Protein AF-A0A9P5AZQ6-F1 (afdb_monomer_lite)

Foldseek 3Di:
DDPQQVPFDLDFDADCVQPNPVLLVVLVVLLVLLVVLLVLLCLCLLQPDCVVCVVPDDDDDDPDDPPPCDVVNVVCNVPPSNVVVVVQVVDVVCVVCVVVSSVVSLVSSVVSLVVLLVVLLVSLVVLVVCLVVLRDFLQSLVSSLVSLLSSLVSLLSNLVSVLSCVVVVVPPDDPPPDDDVVVVVVVLVVLLVVLVVVVVSLVSSVSSLVSSLVSLVLQQAPCSVPGRSGGSNSSVPGDRDDPSVVSSVVSNCCSVVSSVVSVVSCVVSNVVNVVSVVVVVVVVVVVVPDDDPPPDDDDD

InterPro domains:
  IPR053018 Elsinochrome Biosynthesis-Associated [PTHR37577] (10-242)

Radius of gyration: 26.03 Å; chains: 1; bounding box: 105×37×63 Å

Sequence (300 aa):
MNSSWEKCATEFDPDPDIAGIGVVTAFIMASCLAIISISLYLAIARSGLNIIEASSVKPPPRFGFAESVNPIDDWVRRNVSDPFIRLLVRSRWIRAHINQLKRGLYSFVLALADTQLVTAMAILCTAIIELHREEISVYHFMTATNLAWLTSGVHILTLYAIRVETNGGLSHKHVHYQSDDRSFLKKAALTSSLGADMMCRIFAMLILATLLLYCTWVTGAGGWDNYDERLASCAIGLKKSRSPLSWLIASYVLLIQGYTIQCLSLWPAVSIWWMNRMKKLDSHDRVLGAPKNEHDAGGG

Organism: NCBI:txid1803897

pLDDT: mean 76.56, std 18.7, range [29.22, 96.5]

Secondary structure (DSSP, 8-state):
--TTTTTS-------HHHH-HHHHHHHHHHHHHHHHHHHHHHHHHHHTTHHHHTTT-PPPPPPS------HHHHHHIIIIIHHHHHHHTTSHHHHHHHHHHHHHHHHHHHHHHHHHHHHHHHHHHHHHHHHHHT--BHHHHHHHHHHHHHHHHHHHHHHHHHHHHHHHHHHS--------HHHHHHHHHHHHHHHHHHHHHHHHHHHHHHHHHHHHHHHTBTTGGG-TTSBGGGGGGSPB-HHHHHHHHHHHHHHHHHHHHHHHHHHHHHHHHHHHHHHHHHHHHHHHTS----------

Structure (mmCIF, N/CA/C/O backbone):
data_AF-A0A9P5AZQ6-F1
#
_entry.id   AF-A0A9P5AZQ6-F1
#
loop_
_atom_site.group_PDB
_atom_site.id
_atom_site.type_symbol
_atom_site.label_atom_id
_atom_site.label_alt_id
_atom_site.label_comp_id
_atom_site.label_asym_id
_atom_site.label_entity_id
_atom_site.label_seq_id
_atom_site.pdbx_PDB_ins_code
_atom_site.Cartn_x
_atom_site.Cartn_y
_atom_site.Cartn_z
_atom_site.occupancy
_atom_site.B_iso_or_equiv
_atom_site.auth_seq_id
_atom_site.auth_comp_id
_atom_site.auth_asym_id
_atom_site.auth_atom_id
_atom_site.pdbx_PDB_model_num
ATOM 1 N N . MET A 1 1 ? -33.150 -9.460 19.809 1.00 42.34 1 MET A N 1
ATOM 2 C CA . MET A 1 1 ? -32.204 -8.736 18.926 1.00 42.34 1 MET A CA 1
ATOM 3 C C . MET A 1 1 ? -31.401 -7.774 19.802 1.00 42.34 1 MET A C 1
ATOM 5 O O . MET A 1 1 ? -31.848 -7.499 20.904 1.00 42.34 1 MET A O 1
ATOM 9 N N . ASN A 1 2 ? -30.165 -7.458 19.407 1.00 53.44 2 ASN A N 1
ATOM 10 C CA . ASN A 1 2 ? -29.006 -7.168 20.271 1.00 53.44 2 ASN A CA 1
ATOM 11 C C . ASN A 1 2 ? -29.130 -5.962 21.228 1.00 53.44 2 ASN A C 1
ATOM 13 O O . ASN A 1 2 ? -28.845 -4.836 20.843 1.00 53.44 2 ASN A O 1
ATOM 17 N N . SER A 1 3 ? -29.356 -6.237 22.515 1.00 62.22 3 SER A N 1
ATOM 18 C CA . SER A 1 3 ? -29.349 -5.260 23.619 1.00 62.22 3 SER A CA 1
ATOM 19 C C . SER A 1 3 ? -27.973 -4.662 23.960 1.00 62.22 3 SER A C 1
ATOM 21 O O . SER A 1 3 ? -27.858 -3.896 24.913 1.00 62.22 3 SER A O 1
ATOM 23 N N . SER A 1 4 ? -26.899 -5.094 23.292 1.00 74.94 4 SER A N 1
ATOM 24 C CA . SER A 1 4 ? -25.528 -4.740 23.690 1.00 74.94 4 SER A CA 1
ATOM 25 C C . SER A 1 4 ? -25.029 -3.445 23.049 1.00 74.94 4 SER A C 1
ATOM 27 O O . SER A 1 4 ? -24.348 -2.684 23.722 1.00 74.94 4 SER A O 1
ATOM 29 N N . TRP A 1 5 ? -25.400 -3.165 21.794 1.00 84.44 5 TRP A N 1
ATOM 30 C CA . TRP A 1 5 ? -25.033 -1.915 21.108 1.00 84.44 5 TRP A CA 1
ATOM 31 C C . TRP A 1 5 ? -25.867 -0.720 21.567 1.00 84.44 5 TRP A C 1
ATOM 33 O O . TRP A 1 5 ? -25.375 0.401 21.601 1.00 84.44 5 TRP A O 1
ATOM 43 N N . GLU A 1 6 ? -27.116 -0.952 21.976 1.00 81.88 6 GLU A N 1
ATOM 44 C CA . GLU A 1 6 ? -28.006 0.106 22.475 1.00 81.88 6 GLU A CA 1
ATOM 45 C C . GLU A 1 6 ? -27.468 0.780 23.746 1.00 81.88 6 GLU A C 1
ATOM 47 O O . GLU A 1 6 ? -27.789 1.936 24.009 1.00 81.88 6 GLU A O 1
ATOM 52 N N . LYS A 1 7 ? -26.614 0.076 24.501 1.00 83.12 7 LYS A N 1
ATOM 53 C CA . LYS A 1 7 ? -25.941 0.581 25.706 1.00 83.12 7 LYS A CA 1
ATOM 54 C C . LYS A 1 7 ? -24.691 1.414 25.407 1.00 83.12 7 LYS A C 1
ATOM 56 O O . LYS A 1 7 ? -24.124 1.984 26.331 1.00 83.12 7 LYS A O 1
ATOM 61 N N . CYS A 1 8 ? -24.245 1.453 24.155 1.00 84.38 8 CYS A N 1
ATOM 62 C CA . CYS A 1 8 ? -23.050 2.185 23.753 1.00 84.38 8 CYS A CA 1
ATOM 63 C C . CYS A 1 8 ? -23.364 3.661 23.568 1.00 84.38 8 CYS A C 1
ATOM 65 O O . CYS A 1 8 ? -24.383 4.002 22.960 1.00 84.38 8 CYS A O 1
ATOM 67 N N . ALA A 1 9 ? -22.486 4.529 24.065 1.00 83.50 9 ALA A N 1
ATOM 68 C CA . ALA A 1 9 ? -22.677 5.963 23.933 1.00 83.50 9 ALA A CA 1
ATOM 69 C C . ALA A 1 9 ? -22.645 6.404 22.458 1.00 83.50 9 ALA A C 1
ATOM 71 O O . ALA A 1 9 ? -22.013 5.774 21.602 1.00 83.50 9 ALA A O 1
ATOM 72 N N . THR A 1 10 ? -23.384 7.477 22.191 1.00 80.06 10 THR A N 1
ATOM 73 C CA . THR A 1 10 ? -23.483 8.174 20.898 1.00 80.06 10 THR A CA 1
ATOM 74 C C . THR A 1 10 ? -22.870 9.571 20.950 1.00 80.06 10 THR A C 1
ATOM 76 O O . THR A 1 10 ? -22.776 10.226 19.922 1.00 80.06 10 THR A O 1
ATOM 79 N N . GLU A 1 11 ? -22.512 10.050 22.143 1.00 71.06 11 GLU A N 1
ATOM 80 C CA . GLU A 1 11 ? -21.969 11.388 22.363 1.00 71.06 11 GLU A CA 1
ATOM 81 C C . GLU A 1 11 ? -20.470 11.271 22.640 1.00 71.06 11 GLU A C 1
ATOM 83 O O . GLU A 1 11 ? -20.057 10.693 23.644 1.00 71.06 11 GLU A O 1
ATOM 88 N N . PHE A 1 12 ? -19.678 11.753 21.692 1.00 71.19 12 PHE A N 1
ATOM 89 C CA . PHE A 1 12 ? -18.220 11.832 21.716 1.00 71.19 12 PHE A CA 1
ATOM 90 C C . PHE A 1 12 ? -17.816 12.966 20.763 1.00 71.19 12 PHE A C 1
ATOM 92 O O . PHE A 1 12 ? -18.595 13.328 19.876 1.00 71.19 12 PHE A O 1
ATOM 99 N N . ASP A 1 13 ? -16.633 13.543 20.958 1.00 69.06 13 ASP A N 1
ATOM 100 C CA . ASP A 1 13 ? -16.119 14.619 20.107 1.00 69.06 13 ASP A CA 1
ATOM 101 C C . ASP A 1 13 ? -15.258 13.999 18.991 1.00 69.06 13 ASP A C 1
ATOM 103 O O . ASP A 1 13 ? -14.176 13.490 19.286 1.00 69.06 13 ASP A O 1
ATOM 107 N N . PRO A 1 14 ? -15.744 13.914 17.737 1.00 62.28 14 PRO A N 1
ATOM 108 C CA . PRO A 1 14 ? -15.004 13.258 16.666 1.00 62.28 14 PRO A CA 1
ATOM 109 C C . PRO A 1 14 ? -13.740 14.044 16.315 1.00 62.28 14 PRO A C 1
ATOM 111 O O . PRO A 1 14 ? -13.834 15.207 15.920 1.00 62.28 14 PRO A O 1
ATOM 114 N N . ASP A 1 15 ? -12.578 13.389 16.356 1.00 66.38 15 ASP A N 1
ATOM 115 C CA . ASP A 1 15 ? -11.334 13.993 15.879 1.00 66.38 15 ASP A CA 1
ATOM 116 C C . ASP A 1 15 ? -11.350 14.097 14.332 1.00 66.38 15 ASP A C 1
ATOM 118 O O . ASP A 1 15 ? -11.351 13.074 13.621 1.00 66.38 15 ASP A O 1
ATOM 122 N N . PRO A 1 16 ? -11.378 15.321 13.761 1.00 66.50 16 PRO A N 1
ATOM 123 C CA . PRO A 1 16 ? -11.345 15.512 12.316 1.00 66.50 16 PRO A CA 1
ATOM 124 C C . PRO A 1 16 ? -10.018 15.066 11.680 1.00 66.50 16 PRO A C 1
ATOM 126 O O . PRO A 1 16 ? -9.964 14.917 10.457 1.00 66.50 16 PRO A O 1
ATOM 129 N N . ASP A 1 17 ? -8.960 14.813 12.448 1.00 66.44 17 ASP A N 1
ATOM 130 C CA . ASP A 1 17 ? -7.643 14.452 11.918 1.00 66.44 17 ASP A CA 1
ATOM 131 C C . ASP A 1 17 ? -7.555 12.983 11.463 1.00 66.44 17 ASP A C 1
ATOM 133 O O . ASP A 1 17 ? -6.662 12.629 10.687 1.00 66.44 17 ASP A O 1
ATOM 137 N N . ILE A 1 18 ? -8.506 12.121 11.849 1.00 71.19 18 ILE A N 1
ATOM 138 C CA . ILE A 1 18 ? -8.530 10.708 11.424 1.00 71.19 18 ILE A CA 1
ATOM 139 C C . ILE A 1 18 ? -9.364 10.488 10.163 1.00 71.19 18 ILE A C 1
ATOM 141 O O . ILE A 1 18 ? -8.910 9.848 9.210 1.00 71.19 18 ILE A O 1
ATOM 145 N N . ALA A 1 19 ? -10.605 10.975 10.158 1.00 75.75 19 ALA A N 1
ATOM 146 C CA . ALA A 1 19 ? -11.547 10.764 9.055 1.00 75.75 19 ALA A CA 1
ATOM 147 C C . ALA A 1 19 ? -12.178 12.069 8.556 1.00 75.75 19 ALA A C 1
ATOM 149 O O . ALA A 1 19 ? -13.252 12.067 7.951 1.00 75.75 19 ALA A O 1
ATOM 150 N N . GLY A 1 20 ? -11.487 13.192 8.755 1.00 82.94 20 GLY A N 1
ATOM 151 C CA . GLY A 1 20 ? -11.859 14.458 8.148 1.00 82.94 20 GLY A CA 1
ATOM 152 C C . GLY A 1 20 ? -11.835 14.378 6.628 1.00 82.94 20 GLY A C 1
ATOM 153 O O . GLY A 1 20 ? -11.032 13.672 6.008 1.00 82.94 20 GLY A O 1
ATOM 154 N N . ILE A 1 21 ? -12.709 15.162 6.002 1.00 85.81 21 ILE A N 1
ATOM 155 C CA . ILE A 1 21 ? -12.888 15.163 4.547 1.00 85.81 21 ILE A CA 1
ATOM 156 C C . ILE A 1 21 ? -11.578 15.445 3.796 1.00 85.81 21 ILE A C 1
ATOM 158 O O . ILE A 1 21 ? -11.334 14.864 2.740 1.00 85.81 21 ILE A O 1
ATOM 162 N N . GLY A 1 22 ? -10.702 16.285 4.358 1.00 87.19 22 GLY A N 1
ATOM 163 C CA . GLY A 1 22 ? -9.387 16.585 3.792 1.00 87.19 22 GLY A CA 1
ATOM 164 C C . GLY A 1 22 ? -8.466 15.365 3.763 1.00 87.19 22 GLY A C 1
ATOM 165 O O . GLY A 1 22 ? -7.864 15.077 2.730 1.00 87.19 22 GLY A O 1
ATOM 166 N N . VAL A 1 23 ? -8.409 14.607 4.861 1.00 86.81 23 VAL A N 1
ATOM 167 C CA . VAL A 1 23 ? -7.596 13.386 4.959 1.00 86.81 23 VAL A CA 1
ATOM 168 C C . VAL A 1 23 ? -8.111 12.342 3.978 1.00 86.81 23 VAL A C 1
ATOM 170 O O . VAL A 1 23 ? -7.350 11.858 3.143 1.00 86.81 23 VAL A O 1
ATOM 173 N N . VAL A 1 24 ? -9.418 12.067 3.996 1.00 90.12 24 VAL A N 1
ATOM 174 C CA . VAL A 1 24 ? -10.052 11.080 3.109 1.00 90.12 24 VAL A CA 1
ATOM 175 C C . VAL A 1 24 ? -9.820 11.430 1.636 1.00 90.12 24 VAL A C 1
ATOM 177 O O . VAL A 1 24 ? -9.385 10.582 0.855 1.00 90.12 24 VAL A O 1
ATOM 180 N N . THR A 1 25 ? -10.057 12.684 1.242 1.00 91.19 25 THR A N 1
ATOM 181 C CA . THR A 1 25 ? -9.888 13.122 -0.154 1.00 91.19 25 THR A CA 1
ATOM 182 C C . THR A 1 25 ? -8.433 13.069 -0.605 1.00 91.19 25 THR A C 1
ATOM 184 O O . THR A 1 25 ? -8.156 12.524 -1.675 1.00 91.19 25 THR A O 1
ATOM 187 N N . ALA A 1 26 ? -7.491 13.568 0.200 1.00 90.75 26 ALA A N 1
ATOM 188 C CA . ALA A 1 26 ? -6.067 13.519 -0.126 1.00 90.75 26 ALA A CA 1
ATOM 189 C C . ALA A 1 26 ? -5.581 12.075 -0.296 1.00 90.75 26 ALA A C 1
ATOM 191 O O . ALA A 1 26 ? -4.847 11.764 -1.236 1.00 90.75 26 ALA A O 1
ATOM 192 N N . PHE A 1 27 ? -6.035 11.184 0.579 1.00 90.62 27 PHE A N 1
ATOM 193 C CA . PHE A 1 27 ? -5.627 9.790 0.595 1.00 90.62 27 PHE A CA 1
ATOM 194 C C . PHE A 1 27 ? -6.176 9.010 -0.607 1.00 90.62 27 PHE A C 1
ATOM 196 O O . PHE A 1 27 ? -5.420 8.318 -1.295 1.00 90.62 27 PHE A O 1
ATOM 203 N N . ILE A 1 28 ? -7.460 9.190 -0.936 1.00 92.31 28 ILE A N 1
ATOM 204 C CA . ILE A 1 28 ? -8.074 8.604 -2.136 1.00 92.31 28 ILE A CA 1
ATOM 205 C C . ILE A 1 28 ? -7.381 9.126 -3.398 1.00 92.31 28 ILE A C 1
ATOM 207 O O . ILE A 1 28 ? -7.008 8.337 -4.265 1.00 92.31 28 ILE A O 1
ATOM 211 N N . MET A 1 29 ? -7.142 10.437 -3.493 1.00 93.69 29 MET A N 1
ATOM 212 C CA . MET A 1 29 ? -6.452 11.030 -4.641 1.00 93.69 29 MET A CA 1
ATOM 213 C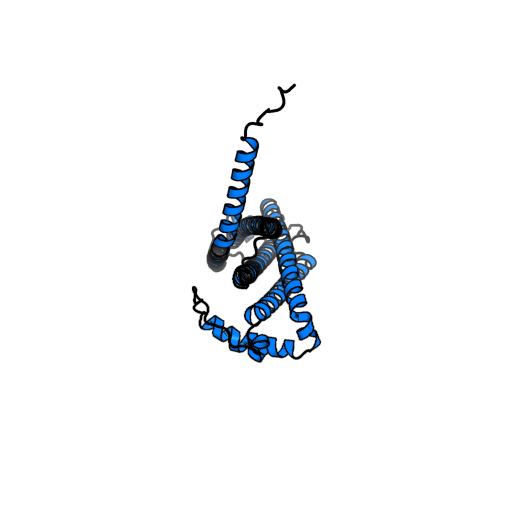 C . MET A 1 29 ? -5.030 10.485 -4.796 1.00 93.69 29 MET A C 1
ATOM 215 O O . MET A 1 29 ? -4.627 10.134 -5.907 1.00 93.69 29 MET A O 1
ATOM 219 N N . ALA A 1 30 ? -4.284 10.353 -3.698 1.00 92.81 30 ALA A N 1
ATOM 220 C CA . ALA A 1 30 ? -2.950 9.764 -3.704 1.00 92.81 30 ALA A CA 1
ATOM 221 C C . ALA A 1 30 ? -2.979 8.295 -4.159 1.00 92.81 30 ALA A C 1
ATOM 223 O O . ALA A 1 30 ? -2.163 7.893 -4.993 1.00 92.81 30 ALA A O 1
ATOM 224 N N . SER A 1 31 ? -3.941 7.502 -3.677 1.00 92.94 31 SER A N 1
ATOM 225 C CA . SER A 1 31 ? -4.145 6.116 -4.113 1.00 92.94 31 SER A CA 1
ATOM 226 C C . SER A 1 31 ? -4.484 6.027 -5.605 1.00 92.94 31 SER A C 1
ATOM 228 O O . SER A 1 31 ? -3.864 5.248 -6.329 1.00 92.94 31 SER A O 1
ATOM 230 N N . CYS A 1 32 ? -5.396 6.863 -6.110 1.00 94.50 32 CYS A N 1
ATOM 231 C CA . CYS A 1 32 ? -5.744 6.909 -7.532 1.00 94.50 32 CYS A CA 1
ATOM 232 C C . CYS A 1 32 ? -4.541 7.283 -8.406 1.00 94.50 32 CYS A C 1
ATOM 234 O O . CYS A 1 32 ? -4.257 6.599 -9.392 1.00 94.50 32 CYS A O 1
ATOM 236 N N . LEU A 1 33 ? -3.802 8.332 -8.034 1.00 94.44 33 LEU A N 1
ATOM 237 C CA . LEU A 1 33 ? -2.598 8.753 -8.751 1.00 94.44 33 LEU A CA 1
ATOM 238 C C . LEU A 1 33 ? -1.530 7.659 -8.746 1.00 94.44 33 LEU A C 1
ATOM 240 O O . LEU A 1 33 ? -0.905 7.423 -9.782 1.00 94.44 33 LEU A O 1
ATOM 244 N N . ALA A 1 34 ? -1.347 6.963 -7.623 1.00 93.44 34 ALA A N 1
ATOM 245 C CA . ALA A 1 34 ? -0.422 5.843 -7.526 1.00 93.44 34 ALA A CA 1
ATOM 246 C C . ALA A 1 34 ? -0.848 4.691 -8.447 1.00 93.44 34 ALA A C 1
ATOM 248 O O . ALA A 1 34 ? -0.044 4.249 -9.261 1.00 93.44 34 ALA A O 1
ATOM 249 N N . ILE A 1 35 ? -2.110 4.255 -8.407 1.00 93.25 35 ILE A N 1
ATOM 250 C CA . ILE A 1 35 ? -2.617 3.159 -9.251 1.00 93.25 35 ILE A CA 1
ATOM 251 C C . ILE A 1 35 ? -2.466 3.490 -10.738 1.00 93.25 35 ILE A C 1
ATOM 253 O O . ILE A 1 35 ? -1.980 2.655 -11.506 1.00 93.25 35 ILE A O 1
ATOM 257 N N . ILE A 1 36 ? -2.829 4.708 -11.153 1.00 93.31 36 ILE A N 1
ATOM 258 C CA . ILE A 1 36 ? -2.684 5.161 -12.544 1.00 93.31 36 ILE A CA 1
ATOM 259 C C . ILE A 1 36 ? -1.207 5.177 -12.943 1.00 93.31 36 ILE A C 1
ATOM 261 O O . ILE A 1 36 ? -0.843 4.645 -13.993 1.00 93.31 36 ILE A O 1
ATOM 265 N N . SER A 1 37 ? -0.345 5.740 -12.095 1.00 93.38 37 SER A N 1
ATOM 266 C CA . SER A 1 37 ? 1.089 5.853 -12.374 1.00 93.38 37 SER A CA 1
ATOM 267 C C . SER A 1 37 ? 1.770 4.489 -12.432 1.00 93.38 37 SER A C 1
ATOM 269 O O . SER A 1 37 ? 2.574 4.257 -13.334 1.00 93.38 37 SER A O 1
ATOM 271 N N . ILE A 1 38 ? 1.419 3.561 -11.535 1.00 91.69 38 ILE A N 1
ATOM 272 C CA . ILE A 1 38 ? 1.928 2.186 -11.553 1.00 91.69 38 ILE A CA 1
ATOM 273 C C . ILE A 1 38 ? 1.435 1.459 -12.800 1.00 91.69 38 ILE A C 1
ATOM 275 O O . ILE A 1 38 ? 2.229 0.814 -13.477 1.00 91.69 38 ILE A O 1
ATOM 279 N N . SER A 1 39 ? 0.152 1.584 -13.141 1.00 89.44 39 SER A N 1
ATOM 280 C CA . SER A 1 39 ? -0.416 0.948 -14.334 1.00 89.44 39 SER A CA 1
ATOM 281 C C . SER A 1 39 ? 0.269 1.444 -15.605 1.00 89.44 39 SER A C 1
ATOM 283 O O . SER A 1 39 ? 0.661 0.640 -16.449 1.00 89.44 39 SER A O 1
ATOM 285 N N . LEU A 1 40 ? 0.495 2.757 -15.714 1.00 89.00 40 LEU A N 1
ATOM 286 C CA . LEU A 1 40 ? 1.227 3.361 -16.825 1.00 89.00 40 LEU A CA 1
ATOM 287 C C . LEU A 1 40 ? 2.691 2.906 -16.853 1.00 89.00 40 LEU A C 1
ATOM 289 O O . LEU A 1 40 ? 3.193 2.522 -17.909 1.00 89.00 40 LEU A O 1
ATOM 293 N N . TYR A 1 41 ? 3.370 2.903 -15.704 1.00 88.81 41 TYR A N 1
ATOM 294 C CA . TYR A 1 41 ? 4.738 2.403 -15.580 1.00 88.81 41 TYR A CA 1
ATOM 295 C C . TYR A 1 41 ? 4.837 0.936 -16.018 1.00 88.81 41 TYR A C 1
ATOM 297 O O . TYR A 1 41 ? 5.691 0.608 -16.839 1.00 88.81 41 TYR A O 1
ATOM 305 N N . LEU A 1 42 ? 3.946 0.064 -15.536 1.00 84.62 42 LEU A N 1
ATOM 306 C CA . LEU A 1 42 ? 3.912 -1.355 -15.886 1.00 84.62 42 LEU A CA 1
ATOM 307 C C . LEU A 1 42 ? 3.587 -1.561 -17.364 1.00 84.62 42 LEU A C 1
ATOM 309 O O . LEU A 1 42 ? 4.226 -2.391 -18.008 1.00 84.62 42 LEU A O 1
ATOM 313 N N . ALA A 1 43 ? 2.652 -0.790 -17.923 1.00 82.19 43 ALA A N 1
ATOM 314 C CA . ALA A 1 43 ? 2.347 -0.827 -19.348 1.00 82.19 43 ALA A CA 1
ATOM 315 C C . ALA A 1 43 ? 3.585 -0.463 -20.179 1.00 82.19 43 ALA A C 1
ATOM 317 O O . ALA A 1 43 ? 3.923 -1.186 -21.114 1.00 82.19 43 ALA A O 1
ATOM 318 N N . ILE A 1 44 ? 4.321 0.590 -19.811 1.00 79.81 44 ILE A N 1
ATOM 319 C CA . ILE A 1 44 ? 5.565 0.980 -20.492 1.00 79.81 44 ILE A CA 1
ATOM 320 C C . ILE A 1 44 ? 6.654 -0.084 -20.294 1.00 79.81 44 ILE A C 1
ATOM 322 O O . ILE A 1 44 ? 7.298 -0.481 -21.262 1.00 79.81 44 ILE A O 1
ATOM 326 N N . ALA A 1 45 ? 6.854 -0.572 -19.069 1.00 77.00 45 ALA A N 1
ATOM 327 C CA . ALA A 1 45 ? 7.896 -1.540 -18.731 1.00 77.00 45 ALA A CA 1
ATOM 328 C C . ALA A 1 45 ? 7.671 -2.910 -19.393 1.00 77.00 45 ALA A C 1
ATOM 330 O O . ALA A 1 45 ? 8.633 -3.539 -19.822 1.00 77.00 45 ALA A O 1
ATOM 331 N N . ARG A 1 46 ? 6.416 -3.363 -19.523 1.00 72.75 46 ARG A N 1
ATOM 332 C CA . ARG A 1 46 ? 6.069 -4.635 -20.188 1.00 72.75 46 ARG A CA 1
ATOM 333 C C . ARG A 1 46 ? 5.991 -4.536 -21.704 1.00 72.75 46 ARG A C 1
ATOM 335 O O . ARG A 1 46 ? 6.317 -5.500 -22.399 1.00 72.75 46 ARG A O 1
ATOM 342 N N . SER A 1 47 ? 5.556 -3.394 -22.227 1.00 69.00 47 SER A N 1
ATOM 343 C CA . SER A 1 47 ? 5.463 -3.187 -23.678 1.00 69.00 47 SER A CA 1
ATOM 344 C C . SER A 1 47 ? 6.817 -2.783 -24.286 1.00 69.00 47 SER A C 1
ATOM 346 O O . SER A 1 47 ? 7.067 -3.003 -25.472 1.00 69.00 47 SER A O 1
ATOM 348 N N . GLY A 1 48 ? 7.718 -2.200 -23.489 1.00 55.06 48 GLY A N 1
ATOM 349 C CA . GLY A 1 48 ? 8.958 -1.572 -23.944 1.00 55.06 48 GLY A CA 1
ATOM 350 C C . GLY A 1 48 ? 10.145 -2.522 -24.109 1.00 55.06 48 GLY A C 1
ATOM 351 O O . GLY A 1 48 ? 10.850 -2.789 -23.146 1.00 55.06 48 GLY A O 1
ATOM 352 N N . LEU A 1 49 ? 10.367 -2.991 -25.343 1.00 49.53 49 LEU A N 1
ATOM 353 C CA . LEU A 1 49 ? 11.569 -2.720 -26.173 1.00 49.53 49 LEU A CA 1
ATOM 354 C C . LEU A 1 49 ? 11.493 -3.483 -27.508 1.00 49.53 49 LEU A C 1
ATOM 356 O O . LEU A 1 49 ? 12.086 -3.064 -28.489 1.00 49.53 49 LEU A O 1
ATOM 360 N N . ASN A 1 50 ? 10.673 -4.534 -27.602 1.00 48.19 50 ASN A N 1
ATOM 361 C CA . ASN A 1 50 ? 10.554 -5.309 -28.841 1.00 48.19 50 ASN A CA 1
ATOM 362 C C . ASN A 1 50 ? 9.873 -4.535 -29.984 1.00 48.19 50 ASN A C 1
ATOM 364 O O . ASN A 1 50 ? 10.174 -4.804 -31.133 1.00 48.19 50 ASN A O 1
ATOM 368 N N . ILE A 1 51 ? 8.984 -3.565 -29.729 1.00 43.97 51 ILE A N 1
ATOM 369 C CA . ILE A 1 51 ? 8.314 -2.815 -30.818 1.00 43.97 51 ILE A CA 1
ATOM 370 C C . ILE A 1 51 ? 9.237 -1.748 -31.439 1.00 43.97 51 ILE A C 1
ATOM 372 O O . ILE A 1 51 ? 9.131 -1.462 -32.629 1.00 43.97 51 ILE A O 1
ATOM 376 N N . ILE A 1 52 ? 10.145 -1.160 -30.653 1.00 43.25 52 ILE A N 1
ATOM 377 C CA . ILE A 1 52 ? 11.086 -0.137 -31.144 1.00 43.25 52 ILE A CA 1
ATOM 378 C C . ILE A 1 52 ? 12.301 -0.807 -31.809 1.00 43.25 52 ILE A C 1
ATOM 380 O O . ILE A 1 52 ? 12.768 -0.329 -32.838 1.00 43.25 52 ILE A O 1
ATOM 384 N N . GLU A 1 53 ? 12.762 -1.944 -31.279 1.00 45.31 53 GLU A N 1
ATOM 385 C CA . GLU A 1 53 ? 13.929 -2.679 -31.788 1.00 45.31 53 GLU A CA 1
ATOM 386 C C . GLU A 1 53 ? 13.588 -3.691 -32.903 1.00 45.31 53 GLU A C 1
ATOM 388 O O . GLU A 1 53 ? 14.430 -3.978 -33.752 1.00 45.31 53 GLU A O 1
ATOM 393 N N . ALA A 1 54 ? 12.330 -4.150 -33.021 1.00 43.62 54 ALA A N 1
ATOM 394 C CA . ALA A 1 54 ? 11.886 -4.969 -34.164 1.00 43.62 54 ALA A CA 1
ATOM 395 C C . ALA A 1 54 ? 11.880 -4.217 -35.506 1.00 43.62 54 ALA A C 1
ATOM 397 O O . ALA A 1 54 ? 11.626 -4.829 -36.541 1.00 43.62 54 ALA A O 1
ATOM 398 N N . SER A 1 55 ? 12.175 -2.913 -35.514 1.00 44.56 55 SER A N 1
ATOM 399 C CA . SER A 1 55 ? 12.480 -2.199 -36.757 1.00 44.56 55 SER A CA 1
ATOM 400 C C . SER A 1 55 ? 13.917 -2.427 -37.248 1.00 44.56 55 SER A C 1
ATOM 402 O O . SER A 1 55 ? 14.217 -2.008 -38.362 1.00 44.56 55 SER A O 1
ATOM 404 N N . SER A 1 56 ? 14.805 -3.086 -36.485 1.00 43.91 56 SER A N 1
ATOM 405 C CA . SER A 1 56 ? 16.176 -3.341 -36.952 1.00 43.91 56 SER A CA 1
ATOM 406 C C . SER A 1 56 ? 16.769 -4.729 -36.695 1.00 43.91 56 SER A C 1
ATOM 408 O O . SER A 1 56 ? 17.579 -5.127 -37.524 1.00 43.91 56 SER A O 1
ATOM 410 N N . VAL A 1 57 ? 16.417 -5.520 -35.671 1.00 41.06 57 VAL A N 1
ATOM 411 C CA . VAL A 1 57 ? 17.047 -6.855 -35.490 1.00 41.06 57 VAL A CA 1
ATOM 412 C C . VAL A 1 57 ? 16.126 -7.844 -34.754 1.00 41.06 57 VAL A C 1
ATOM 414 O O . VAL A 1 57 ? 15.521 -7.513 -33.739 1.00 41.06 57 VAL A O 1
ATOM 417 N N . LYS A 1 58 ? 16.025 -9.090 -35.250 1.00 35.72 58 LYS A N 1
ATOM 418 C CA . LYS A 1 58 ? 15.366 -10.214 -34.549 1.00 35.72 58 LYS A CA 1
ATOM 419 C C . LYS A 1 58 ? 16.127 -10.549 -33.252 1.00 35.72 58 LYS A C 1
ATOM 421 O O . LYS A 1 58 ? 17.329 -10.799 -33.340 1.00 35.72 58 LYS A O 1
ATOM 426 N N . PRO A 1 59 ? 15.477 -10.644 -32.078 1.00 39.53 59 PRO A N 1
ATOM 427 C CA . PRO A 1 59 ? 16.179 -11.028 -30.858 1.00 39.53 59 PRO A CA 1
ATOM 428 C C . PRO A 1 59 ? 16.585 -12.518 -30.890 1.00 39.53 59 PRO A C 1
ATOM 430 O O . PRO A 1 59 ? 15.791 -13.352 -31.339 1.00 39.53 59 PRO A O 1
ATOM 433 N N . PRO A 1 60 ? 17.797 -12.877 -30.417 1.00 33.41 60 PRO A N 1
ATOM 434 C CA . PRO A 1 60 ? 18.228 -14.267 -30.284 1.00 33.41 60 PRO A CA 1
ATOM 435 C C . PRO A 1 60 ? 17.491 -14.979 -29.130 1.00 33.41 60 PRO A C 1
ATOM 437 O O . PRO A 1 60 ? 16.952 -14.320 -28.233 1.00 33.41 60 PRO A O 1
ATOM 440 N N . PRO A 1 61 ? 17.450 -16.326 -29.128 1.00 35.50 61 PRO A N 1
ATOM 441 C CA . PRO A 1 61 ? 16.749 -17.097 -28.105 1.00 35.50 61 PRO A CA 1
ATOM 442 C C . PRO A 1 61 ? 17.394 -16.899 -26.725 1.00 35.50 61 PRO A C 1
ATOM 444 O O . PRO A 1 61 ? 18.593 -17.108 -26.545 1.00 35.50 61 PRO A O 1
ATOM 447 N N . ARG A 1 62 ? 16.585 -16.488 -25.739 1.00 41.91 62 ARG A N 1
ATOM 448 C CA . ARG A 1 62 ? 17.005 -16.316 -24.340 1.00 41.91 62 ARG A CA 1
ATOM 449 C C . ARG A 1 62 ? 17.300 -17.680 -23.708 1.00 41.91 62 ARG A C 1
ATOM 451 O O . ARG A 1 62 ? 16.419 -18.532 -23.631 1.00 41.91 62 ARG A O 1
ATOM 458 N N . PHE A 1 63 ? 18.529 -17.866 -23.235 1.00 30.58 63 PHE A N 1
ATOM 459 C CA . PHE A 1 63 ? 18.962 -19.054 -22.502 1.00 30.58 63 PHE A CA 1
ATOM 460 C C . PHE A 1 63 ? 18.544 -18.934 -21.024 1.00 30.58 63 PHE A C 1
ATOM 462 O O . PHE A 1 63 ? 18.972 -18.006 -20.343 1.00 30.58 63 PHE A O 1
ATOM 469 N N . GLY A 1 64 ? 17.732 -19.878 -20.534 1.00 29.84 64 GLY A N 1
ATOM 470 C CA . GLY A 1 64 ? 17.629 -20.191 -19.100 1.00 29.84 64 GLY A CA 1
ATOM 471 C C . GLY A 1 64 ? 16.690 -19.329 -18.251 1.00 29.84 64 GLY A C 1
ATOM 472 O O . GLY A 1 64 ? 17.149 -18.675 -17.331 1.00 29.84 64 GLY A O 1
ATOM 473 N N . PHE A 1 65 ? 15.399 -19.337 -18.581 1.00 29.22 65 PHE A N 1
ATOM 474 C CA . PHE A 1 65 ? 14.197 -19.267 -17.725 1.00 29.22 65 PHE A CA 1
ATOM 475 C C . PHE A 1 65 ? 13.101 -18.768 -18.661 1.00 29.22 65 PHE A C 1
ATOM 477 O O . PHE A 1 65 ? 12.892 -17.568 -18.835 1.00 29.22 65 PHE A O 1
ATOM 484 N N . ALA A 1 66 ? 12.448 -19.704 -19.349 1.00 33.88 66 ALA A N 1
ATOM 485 C CA . ALA A 1 66 ? 11.175 -19.402 -19.969 1.00 33.88 66 ALA A CA 1
ATOM 486 C C . ALA A 1 66 ? 10.234 -19.019 -18.822 1.00 33.88 66 ALA A C 1
ATOM 488 O O . ALA A 1 66 ? 9.719 -19.894 -18.129 1.00 33.88 66 ALA A O 1
ATOM 489 N N . GLU A 1 67 ? 10.058 -17.719 -18.566 1.00 45.34 67 GLU A N 1
ATOM 490 C CA . GLU A 1 67 ? 8.835 -17.257 -17.924 1.00 45.34 67 GLU A CA 1
ATOM 491 C C . GLU A 1 67 ? 7.723 -17.799 -18.817 1.00 45.34 67 GLU A C 1
ATOM 493 O O . GLU A 1 67 ? 7.520 -17.317 -19.933 1.00 45.34 67 GLU A O 1
ATOM 498 N N . SER A 1 68 ? 7.079 -18.883 -18.383 1.00 40.12 68 SER A N 1
ATOM 499 C CA . SER A 1 68 ? 5.812 -19.313 -18.942 1.00 40.12 68 SER A CA 1
ATOM 500 C C . SER A 1 68 ? 4.881 -18.133 -18.730 1.00 40.12 68 SER A C 1
ATOM 502 O O . SER A 1 68 ? 4.357 -17.945 -17.631 1.00 40.12 68 SER A O 1
ATOM 504 N N . VAL A 1 69 ? 4.789 -17.254 -19.727 1.00 53.00 69 VAL A N 1
ATOM 505 C CA . VAL A 1 69 ? 3.915 -16.092 -19.657 1.00 53.00 69 VAL A CA 1
ATOM 506 C C . VAL A 1 69 ? 2.540 -16.672 -19.388 1.00 53.00 69 VAL A C 1
ATOM 508 O O . VAL A 1 69 ? 2.046 -17.478 -20.178 1.00 53.00 69 VAL A O 1
ATOM 511 N N . ASN A 1 70 ? 1.978 -16.347 -18.224 1.00 68.25 70 ASN A N 1
ATOM 512 C CA . ASN A 1 70 ? 0.626 -16.749 -17.884 1.00 68.25 70 ASN A CA 1
ATOM 513 C C . ASN A 1 70 ? -0.260 -16.372 -19.087 1.00 68.25 70 ASN A C 1
ATOM 515 O O . ASN A 1 70 ? -0.152 -15.237 -19.558 1.00 68.25 70 ASN A O 1
ATOM 519 N N . PRO A 1 71 ? -1.089 -17.277 -19.638 1.00 76.69 71 PRO A N 1
ATOM 520 C CA . PRO A 1 71 ? -1.905 -16.971 -20.815 1.00 76.69 71 PRO A CA 1
ATOM 521 C C . PRO A 1 71 ? -2.757 -15.708 -20.627 1.00 76.69 71 PRO A C 1
ATOM 523 O O . PRO A 1 71 ? -2.989 -14.970 -21.583 1.00 76.69 71 PRO A O 1
ATOM 526 N N . ILE A 1 72 ? -3.154 -15.416 -19.384 1.00 74.81 72 ILE A N 1
ATOM 527 C CA . ILE A 1 72 ? -3.848 -14.177 -19.019 1.00 74.81 72 ILE A CA 1
ATOM 528 C C . ILE A 1 72 ? -2.929 -12.960 -19.187 1.00 74.81 72 ILE A C 1
ATOM 530 O O . ILE A 1 72 ? -3.340 -11.965 -19.777 1.00 74.81 72 ILE A O 1
ATOM 534 N N . ASP A 1 73 ? -1.677 -13.036 -18.736 1.00 70.25 73 ASP A N 1
ATOM 535 C CA . ASP A 1 73 ? -0.717 -11.934 -18.862 1.00 70.25 73 ASP A CA 1
ATOM 536 C C . ASP A 1 73 ? -0.376 -11.645 -20.332 1.00 70.25 73 ASP A C 1
ATOM 538 O O . ASP A 1 73 ? -0.279 -10.479 -20.722 1.00 70.25 73 ASP A O 1
ATOM 542 N N . ASP A 1 74 ? -0.243 -12.681 -21.171 1.00 71.81 74 ASP A N 1
ATOM 543 C CA . ASP A 1 74 ? -0.022 -12.510 -22.615 1.00 71.81 74 ASP A CA 1
ATOM 544 C C . ASP A 1 74 ? -1.255 -11.898 -23.299 1.00 71.81 74 ASP A C 1
ATOM 546 O O . ASP A 1 74 ? -1.136 -10.992 -24.128 1.00 71.81 74 ASP A O 1
ATOM 550 N N . TRP A 1 75 ? -2.457 -12.321 -22.895 1.00 80.19 75 TRP A N 1
ATOM 551 C CA . TRP A 1 75 ? -3.705 -11.730 -23.370 1.00 80.19 75 TRP A CA 1
ATOM 552 C C . TRP A 1 75 ? -3.821 -10.247 -22.987 1.00 80.19 75 TRP A C 1
ATOM 554 O O . TRP A 1 75 ? -4.101 -9.419 -23.857 1.00 80.19 75 TRP A O 1
ATOM 564 N N . VAL A 1 76 ? -3.555 -9.884 -21.726 1.00 77.44 76 VAL A N 1
ATOM 565 C CA . VAL A 1 76 ? -3.588 -8.485 -21.253 1.00 77.44 76 VAL A CA 1
ATOM 566 C C . VAL A 1 76 ? -2.549 -7.649 -21.996 1.00 77.44 76 VAL A C 1
ATOM 568 O O . VAL A 1 76 ? -2.826 -6.519 -22.409 1.00 77.44 76 VAL A O 1
ATOM 571 N N . ARG A 1 77 ? -1.352 -8.197 -22.217 1.00 73.94 77 ARG A N 1
ATOM 572 C CA . ARG A 1 77 ? -0.289 -7.507 -22.947 1.00 73.94 77 ARG A CA 1
ATOM 573 C C . ARG A 1 77 ? -0.721 -7.153 -24.367 1.00 73.94 77 ARG A C 1
ATOM 575 O O . ARG A 1 77 ? -0.665 -5.982 -24.736 1.00 73.94 77 ARG A O 1
ATOM 582 N N . ARG A 1 78 ? -1.176 -8.141 -25.140 1.00 77.06 78 ARG A N 1
ATOM 583 C CA . ARG A 1 78 ? -1.505 -7.966 -26.564 1.00 77.06 78 ARG A CA 1
ATOM 584 C C . ARG A 1 78 ? -2.755 -7.121 -26.783 1.00 77.06 78 ARG A C 1
ATOM 586 O O . ARG A 1 78 ? -2.792 -6.332 -27.722 1.00 77.06 78 ARG A O 1
ATOM 593 N N . ASN A 1 79 ? -3.766 -7.284 -25.929 1.00 80.81 79 ASN A N 1
ATOM 594 C CA . ASN A 1 79 ? -5.076 -6.665 -26.141 1.00 80.81 79 ASN A CA 1
ATOM 595 C C . ASN A 1 79 ? -5.260 -5.335 -25.404 1.00 80.81 79 ASN A C 1
ATOM 597 O O . ASN A 1 79 ? -6.082 -4.531 -25.829 1.00 80.81 79 ASN A O 1
ATOM 601 N N . VAL A 1 80 ? -4.509 -5.079 -24.327 1.00 81.56 80 VAL A N 1
ATOM 602 C CA . VAL A 1 80 ? -4.663 -3.857 -23.518 1.00 81.56 80 VAL A CA 1
ATOM 603 C C . VAL A 1 80 ? -3.404 -2.997 -23.564 1.00 81.56 80 VAL A C 1
ATOM 605 O O . VAL A 1 80 ? -3.467 -1.835 -23.964 1.00 81.56 80 VAL A O 1
ATOM 608 N N . SER A 1 81 ? -2.247 -3.550 -23.189 1.00 80.00 81 SER A N 1
ATOM 609 C CA . SER A 1 81 ? -1.016 -2.754 -23.042 1.00 80.00 81 SER A CA 1
ATOM 610 C C . SER A 1 81 ? -0.456 -2.281 -24.387 1.00 80.00 81 SER A C 1
ATOM 612 O O . SER A 1 81 ? -0.239 -1.086 -24.575 1.00 80.00 81 SER A O 1
ATOM 614 N N . ASP A 1 82 ? -0.280 -3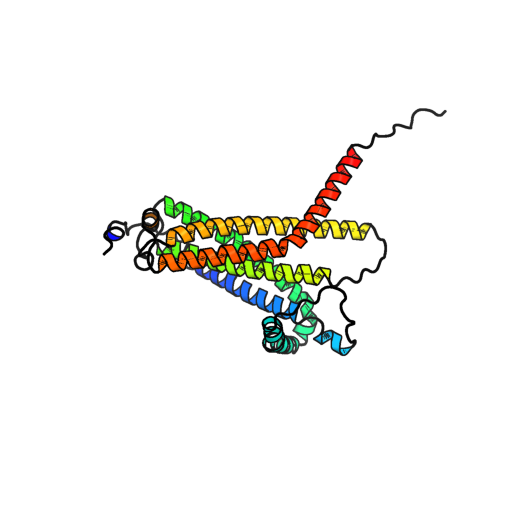.184 -25.351 1.00 77.94 82 ASP A N 1
ATOM 615 C CA . ASP A 1 82 ? 0.292 -2.871 -26.664 1.00 77.94 82 ASP A CA 1
ATOM 616 C C . ASP A 1 82 ? -0.487 -1.798 -27.451 1.00 77.94 82 ASP A C 1
ATOM 618 O O . ASP A 1 82 ? 0.147 -0.847 -27.922 1.00 77.94 82 ASP A O 1
ATOM 622 N N . PRO A 1 83 ? -1.825 -1.873 -27.620 1.00 82.12 83 PRO A N 1
ATOM 623 C CA . PRO A 1 83 ? -2.561 -0.834 -28.341 1.00 82.12 83 PRO A CA 1
ATOM 624 C C . PRO A 1 83 ? -2.513 0.513 -27.614 1.00 82.12 83 PRO A C 1
ATOM 626 O O . PRO A 1 83 ? -2.341 1.547 -28.263 1.00 82.12 83 PRO A O 1
ATOM 629 N N . PHE A 1 84 ? -2.581 0.513 -26.280 1.00 83.00 84 PHE A N 1
ATOM 630 C CA . PHE A 1 84 ? -2.485 1.732 -25.479 1.00 83.00 84 PHE A CA 1
ATOM 631 C C . PHE A 1 84 ? -1.108 2.396 -25.603 1.00 83.00 84 PHE A C 1
ATOM 633 O O . PHE A 1 84 ? -1.013 3.599 -25.851 1.00 83.00 84 PHE A O 1
ATOM 640 N N . ILE A 1 85 ? -0.024 1.622 -25.521 1.00 80.31 85 ILE A N 1
ATOM 641 C CA . ILE A 1 85 ? 1.329 2.154 -25.709 1.00 80.31 85 ILE A CA 1
ATOM 642 C C . ILE A 1 85 ? 1.542 2.622 -27.153 1.00 80.31 85 ILE A C 1
ATOM 644 O O . ILE A 1 85 ? 2.135 3.680 -27.362 1.00 80.31 85 ILE A O 1
ATOM 648 N N . ARG A 1 86 ? 1.022 1.910 -28.163 1.00 80.38 86 ARG A N 1
ATOM 649 C CA . ARG A 1 86 ? 1.061 2.375 -29.564 1.00 80.38 86 ARG A CA 1
ATOM 650 C C . ARG A 1 86 ? 0.340 3.709 -29.739 1.00 80.38 86 ARG A C 1
ATOM 652 O O . ARG A 1 86 ? 0.840 4.571 -30.462 1.00 80.38 86 ARG A O 1
ATOM 659 N N . LEU A 1 87 ? -0.794 3.892 -29.063 1.00 84.19 87 LEU A N 1
ATOM 660 C CA . LEU A 1 87 ? -1.521 5.156 -29.042 1.00 84.19 87 LEU A CA 1
ATOM 661 C C . LEU A 1 87 ? -0.696 6.262 -28.369 1.00 84.19 87 LEU A C 1
ATOM 663 O O . LEU A 1 87 ? -0.521 7.323 -28.962 1.00 84.19 87 LEU A O 1
ATOM 667 N N . LEU A 1 88 ? -0.123 6.014 -27.189 1.00 82.88 88 LEU A N 1
ATOM 668 C CA . LEU A 1 88 ? 0.717 6.990 -26.480 1.00 82.88 88 LEU A CA 1
ATOM 669 C C . LEU A 1 88 ? 1.950 7.403 -27.299 1.00 82.88 88 LEU A C 1
ATOM 671 O O . LEU A 1 88 ? 2.252 8.587 -27.447 1.00 82.88 88 LEU A O 1
ATOM 675 N N . VAL A 1 89 ? 2.642 6.434 -27.896 1.00 81.69 89 VAL A N 1
ATOM 676 C CA . VAL A 1 89 ? 3.871 6.643 -28.681 1.00 81.69 89 VAL A CA 1
ATOM 677 C C . VAL A 1 89 ? 3.577 7.189 -30.094 1.00 81.69 89 VAL A C 1
ATOM 679 O O . VAL A 1 89 ? 4.498 7.530 -30.849 1.00 81.69 89 VAL A O 1
ATOM 682 N N . ARG A 1 90 ? 2.297 7.355 -30.466 1.00 84.06 90 ARG A N 1
ATOM 683 C CA . ARG A 1 90 ? 1.892 8.144 -31.643 1.00 84.06 90 ARG A CA 1
ATOM 684 C C . ARG A 1 90 ? 2.350 9.597 -31.512 1.00 84.06 90 ARG A C 1
ATOM 686 O O . ARG A 1 90 ? 2.718 10.209 -32.513 1.00 84.06 90 ARG A O 1
ATOM 693 N N . SER A 1 91 ? 2.395 10.126 -30.289 1.00 84.75 91 SER A N 1
ATOM 694 C CA . SER A 1 91 ? 3.007 11.424 -30.018 1.00 84.75 91 SER A CA 1
ATOM 695 C C . SER A 1 91 ? 4.530 11.343 -30.157 1.00 84.75 91 SER A C 1
ATOM 697 O O . SER A 1 91 ? 5.202 10.586 -29.451 1.00 84.75 91 SER A O 1
ATOM 699 N N . ARG A 1 92 ? 5.096 12.163 -31.055 1.00 83.06 92 ARG A N 1
ATOM 700 C CA . ARG A 1 92 ? 6.555 12.272 -31.251 1.00 83.06 92 ARG A CA 1
ATOM 701 C C . ARG A 1 92 ? 7.269 12.728 -29.978 1.00 83.06 92 ARG A C 1
ATOM 703 O O . ARG A 1 92 ? 8.368 12.260 -29.700 1.00 83.06 92 ARG A O 1
ATOM 710 N N . TRP A 1 93 ? 6.622 13.589 -29.193 1.00 85.75 93 TRP A N 1
ATOM 711 C CA . TRP A 1 93 ? 7.169 14.077 -27.931 1.00 85.75 93 TRP A CA 1
ATOM 712 C C . TRP A 1 93 ? 7.280 12.954 -26.893 1.00 85.75 93 TRP A C 1
ATOM 714 O O . TRP A 1 93 ? 8.351 12.763 -26.319 1.00 85.75 93 TRP A O 1
ATOM 724 N N . ILE A 1 94 ? 6.216 12.157 -26.718 1.00 83.00 94 ILE A N 1
ATOM 725 C CA . ILE A 1 94 ? 6.209 11.024 -25.775 1.00 83.00 94 ILE A CA 1
ATOM 726 C C . ILE A 1 94 ? 7.254 9.992 -26.190 1.00 83.00 94 ILE A C 1
ATOM 728 O O . ILE A 1 94 ? 7.995 9.498 -25.348 1.00 83.00 94 ILE A O 1
ATOM 732 N N . ARG A 1 95 ? 7.375 9.712 -27.493 1.00 79.94 95 ARG A N 1
ATOM 733 C CA . ARG A 1 95 ? 8.408 8.811 -28.020 1.00 79.94 95 ARG A CA 1
ATOM 734 C C . ARG A 1 95 ? 9.820 9.265 -27.651 1.00 79.94 95 ARG A C 1
ATOM 736 O O . ARG A 1 95 ? 10.619 8.438 -27.227 1.00 79.94 95 ARG A O 1
ATOM 743 N N . ALA A 1 96 ? 10.115 10.556 -27.797 1.00 82.38 96 ALA A N 1
ATOM 744 C CA . ALA A 1 96 ? 11.427 11.111 -27.472 1.00 82.38 96 ALA A CA 1
ATOM 745 C C . ALA A 1 96 ? 11.734 11.061 -25.962 1.00 82.38 96 ALA A C 1
ATOM 747 O O . ALA A 1 96 ? 12.883 10.856 -25.578 1.00 82.38 96 ALA A O 1
ATOM 748 N N . HIS A 1 97 ? 10.714 11.186 -25.107 1.00 85.69 97 HIS A N 1
ATOM 749 C CA . HIS A 1 97 ? 10.877 11.289 -23.652 1.00 85.69 97 HIS A CA 1
ATOM 750 C C . HIS A 1 97 ? 10.464 10.025 -22.882 1.00 85.69 97 HIS A C 1
ATOM 752 O O . HIS A 1 97 ? 10.473 10.035 -21.655 1.00 85.69 97 HIS A O 1
ATOM 758 N N . ILE A 1 98 ? 10.145 8.913 -23.553 1.00 82.56 98 ILE A N 1
ATOM 759 C CA . ILE A 1 98 ? 9.577 7.712 -22.913 1.00 82.56 98 ILE A CA 1
ATOM 760 C C . ILE A 1 98 ? 10.471 7.140 -21.804 1.00 82.56 98 ILE A C 1
ATOM 762 O O . ILE A 1 98 ? 9.980 6.712 -20.763 1.00 82.56 98 ILE A O 1
ATOM 766 N N . ASN A 1 99 ? 11.792 7.197 -21.985 1.00 81.81 99 ASN A N 1
ATOM 767 C CA . ASN A 1 99 ? 12.755 6.735 -20.986 1.00 81.81 99 ASN A CA 1
ATOM 768 C C . ASN A 1 99 ? 12.799 7.652 -19.759 1.00 81.81 99 ASN A C 1
ATOM 770 O O . ASN A 1 99 ? 12.936 7.170 -18.634 1.00 81.81 99 ASN A O 1
ATOM 774 N N . GLN A 1 100 ? 12.676 8.965 -19.967 1.00 85.94 100 GLN A N 1
ATOM 775 C CA . GLN A 1 100 ? 12.601 9.934 -18.875 1.00 85.94 100 GLN A CA 1
ATOM 776 C C . GLN A 1 100 ? 11.271 9.793 -18.133 1.00 85.94 100 GLN A C 1
ATOM 778 O O . GLN A 1 100 ? 11.269 9.732 -16.909 1.00 85.94 100 GLN A O 1
ATOM 783 N N . LEU A 1 101 ? 10.166 9.625 -18.867 1.00 86.88 101 LEU A N 1
ATOM 784 C CA . LEU A 1 101 ? 8.843 9.360 -18.311 1.00 86.88 101 LEU A CA 1
ATOM 785 C C . LEU A 1 101 ? 8.831 8.070 -17.485 1.00 86.88 101 LEU A C 1
ATOM 787 O O . LEU A 1 101 ? 8.358 8.091 -16.358 1.00 86.88 101 LEU A O 1
ATOM 791 N N . LYS A 1 102 ? 9.406 6.968 -17.989 1.00 85.00 102 LYS A N 1
ATOM 792 C CA . LYS A 1 102 ? 9.516 5.701 -17.244 1.00 85.00 102 LYS A CA 1
ATOM 793 C C . LYS A 1 102 ? 10.229 5.904 -15.904 1.00 85.00 102 LYS A C 1
ATOM 795 O O . LYS A 1 102 ? 9.730 5.458 -14.876 1.00 85.00 102 LYS A O 1
ATOM 800 N N . ARG A 1 103 ? 11.388 6.574 -15.914 1.00 85.62 103 ARG A N 1
ATOM 801 C CA . ARG A 1 103 ? 12.168 6.847 -14.694 1.00 85.62 103 ARG A CA 1
ATOM 802 C C . ARG A 1 103 ? 11.413 7.768 -13.739 1.00 85.62 103 ARG A C 1
ATOM 804 O O . ARG A 1 103 ? 11.348 7.469 -12.554 1.00 85.62 103 ARG A O 1
ATOM 811 N N . GLY A 1 104 ? 10.814 8.838 -14.262 1.00 88.06 104 GLY A N 1
ATOM 812 C CA . GLY A 1 104 ? 10.013 9.780 -13.485 1.00 88.06 104 GLY A CA 1
ATOM 813 C C . GLY A 1 104 ? 8.811 9.109 -12.827 1.00 88.06 104 GLY A C 1
ATOM 814 O O . GLY A 1 104 ? 8.622 9.263 -11.628 1.00 88.06 104 GLY A O 1
ATOM 815 N N . LEU A 1 105 ? 8.059 8.296 -13.575 1.00 89.81 105 LEU A N 1
ATOM 816 C CA . LEU A 1 105 ? 6.937 7.513 -13.052 1.00 89.81 105 LEU A CA 1
ATOM 817 C C . LEU A 1 105 ? 7.386 6.535 -11.972 1.00 89.81 105 LEU A C 1
ATOM 819 O O . LEU A 1 105 ? 6.738 6.456 -10.939 1.00 89.81 105 LEU A O 1
ATOM 823 N N . TYR A 1 106 ? 8.495 5.823 -12.180 1.00 88.88 106 TYR A N 1
ATOM 824 C CA . TYR A 1 106 ? 9.019 4.901 -11.175 1.00 88.88 106 TYR A CA 1
ATOM 825 C C . TYR A 1 106 ? 9.371 5.632 -9.872 1.00 88.88 106 TYR A C 1
ATOM 827 O O . TYR A 1 106 ? 8.888 5.256 -8.808 1.00 88.88 106 TYR A O 1
ATOM 835 N N . SER A 1 107 ? 10.141 6.721 -9.947 1.00 89.38 107 SER A N 1
ATOM 836 C CA . SER A 1 107 ? 10.478 7.534 -8.772 1.00 89.38 107 SER A CA 1
ATOM 837 C C . SER A 1 107 ? 9.243 8.142 -8.101 1.00 89.38 107 SER A C 1
ATOM 839 O O . SER A 1 107 ? 9.159 8.147 -6.876 1.00 89.38 107 SER A O 1
ATOM 841 N N . PHE A 1 108 ? 8.274 8.614 -8.887 1.00 91.62 108 PHE A N 1
ATOM 842 C CA . 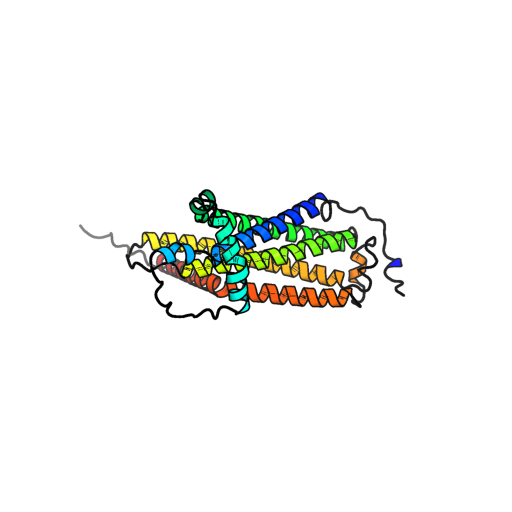PHE A 1 108 ? 7.023 9.182 -8.388 1.00 91.62 108 PHE A CA 1
ATOM 843 C C . PHE A 1 108 ? 6.167 8.144 -7.658 1.00 91.62 108 PHE A C 1
ATOM 845 O O . PHE A 1 108 ? 5.699 8.405 -6.555 1.00 91.62 108 PHE A O 1
ATOM 852 N N . VAL A 1 109 ? 6.020 6.951 -8.239 1.00 91.06 109 VAL A N 1
ATOM 853 C CA . VAL A 1 109 ? 5.324 5.811 -7.630 1.00 91.06 109 VAL A CA 1
ATOM 854 C C . VAL A 1 109 ? 5.958 5.436 -6.299 1.00 91.06 109 VAL A C 1
ATOM 856 O O . VAL A 1 109 ? 5.240 5.275 -5.318 1.00 91.06 109 VAL A O 1
ATOM 859 N N . LEU A 1 110 ? 7.290 5.326 -6.245 1.00 90.00 110 LEU A N 1
ATOM 860 C CA . LEU A 1 110 ? 7.979 4.994 -5.000 1.00 90.00 110 LEU A CA 1
ATOM 861 C C . LEU A 1 110 ? 7.734 6.046 -3.923 1.00 90.00 110 LEU A C 1
ATOM 863 O O . LEU A 1 110 ? 7.410 5.675 -2.801 1.00 90.00 110 LEU A O 1
ATOM 867 N N . ALA A 1 111 ? 7.843 7.330 -4.272 1.00 91.44 111 ALA A N 1
ATOM 868 C CA . ALA A 1 111 ? 7.616 8.419 -3.331 1.00 91.44 111 ALA A CA 1
ATOM 869 C C . ALA A 1 111 ? 6.167 8.444 -2.816 1.00 91.44 111 ALA A C 1
ATOM 871 O O . ALA A 1 111 ? 5.954 8.537 -1.612 1.00 91.44 111 ALA A O 1
ATOM 872 N N . LEU A 1 112 ? 5.176 8.318 -3.706 1.00 91.56 112 LEU A N 1
ATOM 873 C CA . LEU A 1 112 ? 3.755 8.288 -3.338 1.00 91.56 112 LEU A CA 1
ATOM 874 C C . LEU A 1 112 ? 3.384 7.079 -2.484 1.00 91.56 112 LEU A C 1
ATOM 876 O O . LEU A 1 112 ? 2.537 7.192 -1.600 1.00 91.56 112 LEU A O 1
ATOM 880 N N . ALA A 1 113 ? 3.962 5.917 -2.782 1.00 91.12 113 ALA A N 1
ATOM 881 C CA . ALA A 1 113 ? 3.739 4.728 -1.983 1.00 91.12 113 ALA A CA 1
ATOM 882 C C . ALA A 1 113 ? 4.324 4.934 -0.583 1.00 91.12 113 ALA A C 1
ATOM 884 O O . ALA A 1 113 ? 3.612 4.761 0.401 1.00 91.12 113 ALA A O 1
ATOM 885 N N . ASP A 1 114 ? 5.584 5.359 -0.474 1.00 91.44 114 ASP A N 1
ATOM 886 C CA . ASP A 1 114 ? 6.250 5.529 0.822 1.00 91.44 114 ASP A CA 1
ATOM 887 C C . ASP A 1 114 ? 5.532 6.548 1.714 1.00 91.44 114 ASP A C 1
ATOM 889 O O . ASP A 1 114 ? 5.344 6.291 2.904 1.00 91.44 114 ASP A O 1
ATOM 893 N N . THR A 1 115 ? 5.060 7.665 1.147 1.00 92.44 115 THR A N 1
ATOM 894 C CA . THR A 1 115 ? 4.259 8.633 1.907 1.00 92.44 115 THR A CA 1
ATOM 895 C 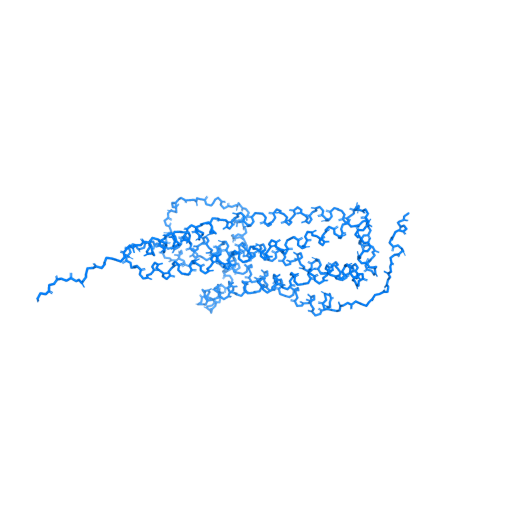C . THR A 1 115 ? 2.943 8.021 2.369 1.00 92.44 115 THR A C 1
ATOM 897 O O . THR A 1 115 ? 2.629 8.130 3.550 1.00 92.44 115 THR A O 1
ATOM 900 N N . GLN A 1 116 ? 2.223 7.306 1.495 1.00 92.19 116 GLN A N 1
ATOM 901 C CA . GLN A 1 116 ? 0.995 6.594 1.868 1.00 92.19 116 GLN A CA 1
ATOM 902 C C . GLN A 1 116 ? 1.231 5.521 2.938 1.00 92.19 116 GLN A C 1
ATOM 904 O O . GLN A 1 116 ? 0.380 5.328 3.796 1.00 92.19 116 GLN A O 1
ATOM 909 N N . LEU A 1 117 ? 2.376 4.828 2.931 1.00 92.44 117 LEU A N 1
ATOM 910 C CA . LEU A 1 117 ? 2.711 3.817 3.944 1.00 92.44 117 LEU A CA 1
ATOM 911 C C . LEU A 1 117 ? 2.767 4.424 5.342 1.00 92.44 117 LEU A C 1
ATOM 913 O O . LEU A 1 117 ? 2.162 3.907 6.279 1.00 92.44 117 LEU A O 1
ATOM 917 N N . VAL A 1 118 ? 3.515 5.521 5.464 1.00 93.06 118 VAL A N 1
ATOM 918 C CA . VAL A 1 118 ? 3.745 6.198 6.740 1.00 93.06 118 VAL A CA 1
ATOM 919 C C . VAL A 1 118 ? 2.464 6.868 7.219 1.00 93.06 118 VAL A C 1
ATOM 921 O O . VAL A 1 118 ? 2.128 6.752 8.396 1.00 93.06 118 VAL A O 1
ATOM 924 N N . THR A 1 119 ? 1.712 7.514 6.324 1.00 92.69 119 THR A N 1
ATOM 925 C CA . THR A 1 119 ? 0.443 8.151 6.695 1.00 92.69 119 THR A CA 1
ATOM 926 C C . THR A 1 119 ? -0.619 7.127 7.079 1.00 92.69 119 THR A C 1
ATOM 928 O O . THR A 1 119 ? -1.286 7.321 8.087 1.00 92.69 119 THR A O 1
ATOM 931 N N . ALA A 1 120 ? -0.741 6.005 6.362 1.00 93.81 120 ALA A N 1
ATOM 932 C CA . ALA A 1 120 ? -1.661 4.926 6.731 1.00 93.81 120 ALA A CA 1
ATOM 933 C C . ALA A 1 120 ? -1.330 4.343 8.109 1.00 93.81 120 ALA A C 1
ATOM 935 O O . ALA A 1 120 ? -2.226 4.090 8.908 1.00 93.81 120 ALA A O 1
ATOM 936 N N . MET A 1 121 ? -0.040 4.155 8.398 1.00 94.38 121 MET A N 1
ATOM 937 C CA . MET A 1 121 ? 0.414 3.685 9.704 1.00 94.38 121 MET A CA 1
ATOM 938 C C . MET A 1 121 ? 0.064 4.685 10.809 1.00 94.38 121 MET A C 1
ATOM 940 O O . MET A 1 121 ? -0.439 4.271 11.847 1.00 94.38 121 MET A O 1
ATOM 944 N N . ALA A 1 122 ? 0.273 5.985 10.578 1.00 93.62 122 ALA A N 1
ATOM 945 C CA . ALA A 1 122 ? -0.116 7.027 11.524 1.00 93.62 122 ALA A CA 1
ATOM 946 C C . ALA A 1 122 ? -1.631 7.020 11.778 1.00 93.62 122 ALA A C 1
ATOM 948 O O . ALA A 1 122 ? -2.040 6.933 12.929 1.00 93.62 122 ALA A O 1
ATOM 949 N N . ILE A 1 123 ? -2.445 6.998 10.717 1.00 93.50 123 ILE A N 1
ATOM 950 C CA . ILE A 1 123 ? -3.913 6.944 10.802 1.00 93.50 123 ILE A CA 1
ATOM 951 C C . ILE A 1 123 ? -4.376 5.724 11.606 1.00 93.50 123 ILE A C 1
ATOM 953 O O . ILE A 1 123 ? -5.210 5.860 12.497 1.00 93.50 123 ILE A O 1
ATOM 957 N N . LEU A 1 124 ? -3.827 4.533 11.335 1.00 95.06 124 LEU A N 1
ATOM 958 C CA . LEU A 1 124 ? -4.185 3.330 12.090 1.00 95.06 124 LEU A CA 1
ATOM 959 C C . LEU A 1 124 ? -3.742 3.409 13.552 1.00 95.06 124 LEU A C 1
ATOM 961 O O . LEU A 1 124 ? -4.498 3.007 14.430 1.00 95.06 124 LEU A O 1
ATOM 965 N N . CYS A 1 125 ? -2.544 3.926 13.832 1.00 95.31 125 CYS A N 1
ATOM 966 C CA . CYS A 1 125 ? -2.086 4.128 15.204 1.00 95.31 125 CYS A CA 1
ATOM 967 C C . CYS A 1 125 ? -3.018 5.074 15.970 1.00 95.31 125 CYS A C 1
ATOM 969 O O . CYS A 1 125 ? -3.430 4.730 17.076 1.00 95.31 125 CYS A O 1
ATOM 971 N N . THR A 1 126 ? -3.390 6.217 15.387 1.00 93.06 126 THR A N 1
ATOM 972 C CA . THR A 1 126 ? -4.317 7.164 16.022 1.00 93.06 126 THR A CA 1
ATOM 973 C C . THR A 1 126 ? -5.690 6.526 16.222 1.00 93.06 126 THR A C 1
ATOM 975 O O . THR A 1 126 ? -6.205 6.548 17.335 1.00 93.06 126 THR A O 1
ATOM 978 N N . ALA A 1 127 ? -6.224 5.828 15.213 1.00 93.12 127 ALA A N 1
ATOM 979 C CA . ALA A 1 127 ? -7.509 5.136 15.322 1.00 93.12 127 ALA A CA 1
ATOM 980 C C . ALA A 1 127 ? -7.514 4.074 16.432 1.00 93.12 127 ALA A C 1
ATOM 982 O O . ALA A 1 127 ? -8.516 3.906 17.120 1.00 93.12 127 ALA A O 1
ATOM 983 N N . ILE A 1 128 ? -6.400 3.362 16.640 1.00 94.75 128 ILE A N 1
ATOM 984 C CA . ILE A 1 128 ? -6.256 2.399 17.740 1.00 94.75 128 ILE A CA 1
ATOM 985 C C . ILE A 1 128 ? -6.178 3.117 19.091 1.00 94.75 128 ILE A C 1
ATOM 987 O O . ILE A 1 128 ? -6.792 2.660 20.051 1.00 94.75 128 ILE A O 1
ATOM 991 N N . ILE A 1 129 ? -5.437 4.221 19.190 1.00 93.50 129 ILE A N 1
ATOM 992 C CA . ILE A 1 129 ? -5.329 4.991 20.437 1.00 93.50 129 ILE A CA 1
ATOM 993 C C . ILE A 1 129 ? -6.702 5.526 20.851 1.00 93.50 129 ILE A C 1
ATOM 995 O O . ILE A 1 129 ? -7.113 5.309 21.989 1.00 93.50 129 ILE A O 1
ATOM 999 N N . GLU A 1 130 ? -7.435 6.154 19.934 1.00 91.12 130 GLU A N 1
ATOM 1000 C CA . GLU A 1 130 ? -8.773 6.688 20.212 1.00 91.12 130 GLU A CA 1
ATOM 1001 C C . GLU A 1 130 ? -9.812 5.592 20.454 1.00 91.12 130 GLU A C 1
ATOM 1003 O O . GLU A 1 130 ? -10.728 5.771 21.258 1.00 91.12 130 GLU A O 1
ATOM 1008 N N . LEU A 1 131 ? -9.646 4.419 19.830 1.00 92.00 131 LEU A N 1
ATOM 1009 C CA . LEU A 1 131 ? -10.469 3.247 20.126 1.00 92.00 131 LEU A CA 1
ATOM 1010 C C . LEU A 1 131 ? -10.368 2.856 21.605 1.00 92.00 131 LEU A C 1
ATOM 1012 O O . LEU A 1 131 ? -11.384 2.533 22.215 1.00 92.00 131 LEU A O 1
ATOM 1016 N N . HIS A 1 132 ? -9.165 2.889 22.184 1.00 91.81 132 HIS A N 1
ATOM 1017 C CA . HIS A 1 132 ? -8.951 2.572 23.604 1.00 91.81 132 HIS A CA 1
ATOM 1018 C C . HIS A 1 132 ? -9.303 3.723 24.547 1.00 91.81 132 HIS A C 1
ATOM 1020 O O . HIS A 1 132 ? -9.552 3.473 25.723 1.00 91.81 132 HIS A O 1
ATOM 1026 N N . ARG A 1 133 ? -9.329 4.965 24.055 1.00 89.81 133 ARG A N 1
ATOM 1027 C CA . ARG A 1 133 ? -9.786 6.136 24.821 1.00 89.81 133 ARG A CA 1
ATOM 1028 C C . ARG A 1 133 ? -11.297 6.341 24.795 1.00 89.81 133 ARG A C 1
ATOM 1030 O O . ARG A 1 133 ? -11.783 7.202 25.512 1.00 89.81 133 ARG A O 1
ATOM 1037 N N . GLU A 1 134 ? -12.021 5.531 24.022 1.00 88.62 134 GLU A N 1
ATOM 1038 C CA . GLU A 1 134 ? -13.472 5.652 23.838 1.00 88.62 134 GLU A CA 1
ATOM 1039 C C . GLU A 1 134 ? -13.881 6.980 23.172 1.00 88.62 134 GLU A C 1
ATOM 1041 O O . GLU A 1 134 ? -14.955 7.510 23.436 1.00 88.62 134 GLU A O 1
ATOM 1046 N N . GLU A 1 135 ? -13.034 7.496 22.274 1.00 88.50 135 GLU A N 1
ATOM 1047 C CA . GLU A 1 135 ? -13.212 8.803 21.613 1.00 88.50 135 GLU A CA 1
ATOM 1048 C C . GLU A 1 135 ? -13.631 8.675 20.133 1.00 88.50 135 GLU A C 1
ATOM 1050 O O . GLU A 1 135 ? -14.109 9.635 19.537 1.00 88.50 135 GLU A O 1
ATOM 1055 N N . ILE A 1 136 ? -13.523 7.481 19.534 1.00 90.44 136 ILE A N 1
ATOM 1056 C CA . ILE A 1 136 ? -13.795 7.265 18.103 1.00 90.44 136 ILE A CA 1
ATOM 1057 C C . ILE A 1 136 ? -15.091 6.481 17.842 1.00 90.44 136 ILE A C 1
ATOM 1059 O O . ILE A 1 136 ? -15.351 5.418 18.419 1.00 90.44 136 ILE A O 1
ATOM 1063 N N . SER A 1 137 ? -15.895 6.966 16.893 1.00 91.12 137 SER A N 1
ATOM 1064 C CA . SER A 1 137 ? -17.045 6.213 16.357 1.00 91.12 137 SER A CA 1
ATOM 1065 C C . SER A 1 137 ? -16.664 5.038 15.464 1.00 91.12 137 SER A C 1
ATOM 1067 O O . SER A 1 137 ? -15.598 5.015 14.842 1.00 91.12 137 SER A O 1
ATOM 1069 N N . VAL A 1 138 ? -17.622 4.130 15.285 1.00 91.75 138 VAL A N 1
ATOM 1070 C CA . VAL A 1 138 ? -17.605 3.086 14.256 1.00 91.75 138 VAL A CA 1
ATOM 1071 C C . VAL A 1 138 ? -17.363 3.684 12.867 1.00 91.75 138 VAL A C 1
ATOM 1073 O O . VAL A 1 138 ? -16.490 3.187 12.158 1.00 91.75 138 VAL A O 1
ATOM 1076 N N . TYR A 1 139 ? -18.034 4.781 12.495 1.00 90.25 139 TYR A N 1
ATOM 1077 C CA . TYR A 1 139 ? -17.845 5.430 11.190 1.00 90.25 139 TYR A CA 1
ATOM 1078 C C . TYR A 1 139 ? -16.399 5.891 10.939 1.00 90.25 139 TYR A C 1
ATOM 1080 O O . TYR A 1 139 ? -15.797 5.557 9.912 1.00 90.25 139 TYR A O 1
ATOM 1088 N N . HIS A 1 140 ? -15.822 6.649 11.877 1.00 90.75 140 HIS A N 1
ATOM 1089 C CA . HIS A 1 140 ? -14.468 7.198 11.737 1.00 90.75 140 HIS A CA 1
ATOM 1090 C C . HIS A 1 140 ? -13.425 6.068 11.750 1.00 90.75 140 HIS A C 1
ATOM 1092 O O . HIS A 1 140 ? -12.524 6.039 10.908 1.00 90.75 140 HIS A O 1
ATOM 1098 N N . PHE A 1 141 ? -13.609 5.067 12.618 1.00 92.94 141 PHE A N 1
ATOM 1099 C CA . PHE A 1 141 ? -12.747 3.886 12.684 1.00 92.94 141 PHE A CA 1
ATOM 1100 C C . PHE A 1 141 ? -12.809 3.042 11.402 1.00 92.94 141 PHE A C 1
ATOM 1102 O O . PHE A 1 141 ? -11.782 2.593 10.882 1.00 92.94 141 PHE A O 1
ATOM 1109 N N . MET A 1 142 ? -14.011 2.838 10.857 1.00 92.75 142 MET A N 1
ATOM 1110 C CA . MET A 1 142 ? -14.229 2.119 9.603 1.00 92.75 142 MET A CA 1
ATOM 1111 C C . MET A 1 142 ? -13.580 2.857 8.431 1.00 92.75 142 MET A C 1
ATOM 1113 O O . MET A 1 142 ? -12.907 2.240 7.606 1.00 92.75 142 MET A O 1
ATOM 1117 N N . THR A 1 143 ? -13.723 4.181 8.383 1.00 92.44 143 THR A N 1
ATOM 1118 C CA . THR A 1 143 ? -13.100 5.022 7.356 1.00 92.44 143 THR A CA 1
ATOM 1119 C C . THR A 1 143 ? -11.578 4.895 7.393 1.00 92.44 143 THR A C 1
ATOM 1121 O O . THR A 1 143 ? -10.972 4.567 6.373 1.00 92.44 143 THR A O 1
ATOM 1124 N N . ALA A 1 144 ? -10.961 5.045 8.569 1.00 93.88 144 ALA A N 1
ATOM 1125 C CA . ALA A 1 144 ? -9.521 4.866 8.763 1.00 93.88 144 ALA A CA 1
ATOM 1126 C C . ALA A 1 144 ? -9.038 3.472 8.324 1.00 93.88 144 ALA A C 1
ATOM 1128 O O . ALA A 1 144 ? -8.055 3.341 7.590 1.00 93.88 144 ALA A O 1
ATOM 1129 N N . THR A 1 145 ? -9.769 2.426 8.721 1.00 94.31 145 THR A N 1
ATOM 1130 C CA . THR A 1 145 ? -9.450 1.033 8.377 1.00 94.31 145 THR A CA 1
ATOM 1131 C C . THR A 1 145 ? -9.548 0.788 6.870 1.00 94.31 145 THR A C 1
ATOM 1133 O O . THR A 1 145 ? -8.657 0.170 6.288 1.00 94.31 145 THR A O 1
ATOM 1136 N N . ASN A 1 146 ? -10.582 1.315 6.210 1.00 93.50 146 ASN A N 1
ATOM 1137 C CA . ASN A 1 146 ? -10.777 1.178 4.766 1.00 93.50 146 ASN A CA 1
ATOM 1138 C C . ASN A 1 146 ? -9.724 1.943 3.955 1.00 93.50 146 ASN A C 1
ATOM 1140 O O . ASN A 1 146 ? -9.244 1.429 2.943 1.00 93.50 146 ASN A O 1
ATOM 1144 N N . LEU A 1 147 ? -9.319 3.137 4.402 1.00 93.12 147 LEU A N 1
ATOM 1145 C CA . LEU A 1 147 ? -8.215 3.879 3.788 1.00 93.12 147 LEU A CA 1
ATOM 1146 C C . LEU A 1 147 ? -6.913 3.082 3.878 1.00 93.12 147 LEU A C 1
ATOM 1148 O O . LEU A 1 147 ? -6.253 2.843 2.867 1.00 93.12 147 LEU A O 1
ATOM 1152 N N . ALA A 1 148 ? -6.570 2.583 5.064 1.00 93.81 148 ALA A N 1
ATOM 1153 C CA . ALA A 1 148 ? -5.369 1.776 5.231 1.00 93.81 148 ALA A CA 1
ATOM 1154 C C . ALA A 1 148 ? -5.419 0.469 4.420 1.00 93.81 148 ALA A C 1
ATOM 1156 O O . ALA A 1 148 ? -4.405 0.060 3.846 1.00 93.81 148 ALA A O 1
ATOM 1157 N N . TRP A 1 149 ? -6.597 -0.153 4.299 1.00 93.50 149 TRP A N 1
ATOM 1158 C CA . TRP A 1 149 ? -6.804 -1.303 3.420 1.00 93.50 149 TRP A CA 1
ATOM 1159 C C . TRP A 1 149 ? -6.545 -0.946 1.952 1.00 93.50 149 TRP A C 1
ATOM 1161 O O . TRP A 1 149 ? -5.804 -1.660 1.274 1.00 93.50 149 TRP A O 1
ATOM 1171 N N . LEU A 1 150 ? -7.056 0.187 1.460 1.00 92.50 150 LEU A N 1
ATOM 1172 C CA . LEU A 1 150 ? -6.788 0.662 0.098 1.00 92.50 150 LEU A CA 1
ATOM 1173 C C . LEU A 1 150 ? -5.283 0.859 -0.136 1.00 92.50 150 LEU A C 1
ATOM 1175 O O . LEU A 1 150 ? -4.738 0.377 -1.133 1.00 92.50 150 LEU A O 1
ATOM 1179 N N . THR A 1 151 ? -4.587 1.487 0.813 1.00 91.88 151 THR A N 1
ATOM 1180 C CA . THR A 1 151 ? -3.132 1.673 0.739 1.00 91.88 151 THR A CA 1
ATOM 1181 C C . THR A 1 151 ? -2.366 0.360 0.760 1.00 91.88 151 THR A C 1
ATOM 1183 O O . THR A 1 151 ? -1.382 0.233 0.031 1.00 91.88 151 THR A O 1
ATOM 1186 N N . SER A 1 152 ? -2.820 -0.648 1.508 1.00 91.75 152 SER A N 1
ATOM 1187 C CA . SER A 1 152 ? -2.214 -1.985 1.466 1.00 91.75 152 SER A CA 1
ATOM 1188 C C . SER A 1 152 ? -2.215 -2.567 0.041 1.00 91.75 152 SER A C 1
ATOM 1190 O O . SER A 1 152 ? -1.203 -3.099 -0.422 1.00 91.75 152 SER A O 1
ATOM 1192 N N . GLY A 1 153 ? -3.301 -2.360 -0.715 1.00 91.00 153 GLY A N 1
ATOM 1193 C CA . GLY A 1 153 ? -3.405 -2.757 -2.121 1.00 91.00 153 GLY A CA 1
ATOM 1194 C C . GLY A 1 153 ? -2.455 -1.980 -3.039 1.00 91.00 153 GLY A C 1
ATOM 1195 O O . GLY A 1 153 ? -1.765 -2.580 -3.869 1.00 91.00 153 GLY A O 1
ATOM 1196 N N . VAL A 1 154 ? -2.358 -0.658 -2.861 1.00 91.75 154 VAL A N 1
ATOM 1197 C CA . VAL A 1 154 ? -1.400 0.197 -3.592 1.00 91.75 154 VAL A CA 1
ATOM 1198 C C . VAL A 1 154 ? 0.043 -0.258 -3.346 1.00 91.75 154 VAL A C 1
ATOM 1200 O O . VAL A 1 154 ? 0.857 -0.289 -4.274 1.00 91.75 154 VAL A O 1
ATOM 1203 N N . HIS A 1 155 ? 0.361 -0.678 -2.122 1.00 90.25 155 HIS A N 1
ATOM 1204 C CA . HIS A 1 155 ? 1.683 -1.187 -1.751 1.00 90.25 155 HIS A CA 1
ATOM 1205 C C . HIS A 1 155 ? 2.026 -2.521 -2.383 1.00 90.25 155 HIS A C 1
ATOM 1207 O O . HIS A 1 155 ? 3.118 -2.669 -2.931 1.00 90.25 155 HIS A O 1
ATOM 1213 N N . ILE A 1 156 ? 1.089 -3.467 -2.386 1.00 89.56 156 ILE A N 1
ATOM 1214 C CA . ILE A 1 156 ? 1.248 -4.742 -3.097 1.00 89.56 156 ILE A CA 1
ATOM 1215 C C . ILE A 1 156 ? 1.548 -4.482 -4.581 1.00 89.56 156 ILE A C 1
ATOM 1217 O O . ILE A 1 156 ? 2.466 -5.081 -5.150 1.00 89.56 156 ILE A O 1
ATOM 1221 N N . LEU A 1 157 ? 0.823 -3.547 -5.202 1.00 88.38 157 LEU A N 1
ATOM 1222 C CA . LEU A 1 157 ? 1.033 -3.175 -6.600 1.00 88.38 157 LEU A CA 1
ATOM 1223 C C . LEU A 1 157 ? 2.386 -2.470 -6.821 1.00 88.38 157 LEU A C 1
ATOM 1225 O O . LEU A 1 157 ? 3.058 -2.707 -7.827 1.00 88.38 157 LEU A O 1
ATOM 1229 N N . THR A 1 158 ? 2.825 -1.656 -5.861 1.00 90.25 158 THR A N 1
ATOM 1230 C CA . THR A 1 158 ? 4.138 -0.995 -5.883 1.00 90.25 158 THR A CA 1
ATOM 1231 C C . THR A 1 158 ? 5.278 -2.005 -5.776 1.00 90.25 158 THR A C 1
ATOM 1233 O O . THR A 1 158 ? 6.219 -1.946 -6.567 1.00 90.25 158 THR A O 1
ATOM 1236 N N . LEU A 1 159 ? 5.193 -2.984 -4.867 1.00 85.81 159 LEU A N 1
ATOM 1237 C CA . LEU A 1 159 ? 6.195 -4.052 -4.756 1.00 85.81 159 LEU A CA 1
ATOM 1238 C C . LEU A 1 159 ? 6.309 -4.853 -6.049 1.00 85.81 159 LEU A C 1
ATOM 1240 O O . LEU A 1 159 ? 7.412 -5.192 -6.484 1.00 85.81 159 LEU A O 1
ATOM 1244 N N . TYR A 1 160 ? 5.179 -5.100 -6.704 1.00 84.31 160 TYR A N 1
ATOM 1245 C CA . TYR A 1 160 ? 5.170 -5.750 -8.001 1.00 84.31 160 TYR A CA 1
ATOM 1246 C C . TYR A 1 160 ? 5.876 -4.916 -9.082 1.00 84.31 160 TYR A C 1
ATOM 1248 O O . TYR A 1 160 ? 6.666 -5.460 -9.856 1.00 84.31 160 TYR A O 1
ATOM 1256 N N . ALA A 1 161 ? 5.672 -3.596 -9.106 1.00 84.19 161 ALA A N 1
ATOM 1257 C CA . ALA A 1 161 ? 6.410 -2.695 -9.991 1.00 84.19 161 ALA A CA 1
ATOM 1258 C C . ALA A 1 161 ? 7.923 -2.709 -9.711 1.00 84.19 161 ALA A C 1
ATOM 1260 O O . ALA A 1 161 ? 8.717 -2.814 -10.648 1.00 84.19 161 ALA A O 1
ATOM 1261 N N . ILE A 1 162 ? 8.335 -2.692 -8.438 1.00 83.00 162 ILE A N 1
ATOM 1262 C CA . ILE A 1 162 ? 9.753 -2.784 -8.058 1.00 83.00 162 ILE A CA 1
ATOM 1263 C C . ILE A 1 162 ? 10.360 -4.116 -8.495 1.00 83.00 162 ILE A C 1
ATOM 1265 O O . ILE A 1 162 ? 11.476 -4.149 -9.018 1.00 83.00 162 ILE A O 1
ATOM 1269 N N . ARG A 1 163 ? 9.630 -5.222 -8.326 1.00 78.19 163 ARG A N 1
ATOM 1270 C CA . ARG A 1 163 ? 10.056 -6.538 -8.807 1.00 78.19 163 ARG A CA 1
ATOM 1271 C C . ARG A 1 163 ? 10.298 -6.519 -10.313 1.00 78.19 163 ARG A C 1
ATOM 1273 O O . ARG A 1 163 ? 11.322 -7.030 -10.758 1.00 78.19 163 ARG A O 1
ATOM 1280 N N . VAL A 1 164 ? 9.387 -5.932 -11.090 1.00 77.00 164 VAL A N 1
ATOM 1281 C CA . VAL A 1 164 ? 9.538 -5.820 -12.550 1.00 77.00 164 VAL A CA 1
ATOM 1282 C C . VAL A 1 164 ? 10.791 -5.014 -12.911 1.00 77.00 164 VAL A C 1
ATOM 1284 O O . VAL A 1 164 ? 11.557 -5.461 -13.763 1.00 77.00 164 VAL A O 1
ATOM 1287 N N . GLU A 1 165 ? 11.060 -3.888 -12.241 1.00 76.88 165 GLU A N 1
ATOM 1288 C CA . GLU A 1 165 ? 12.277 -3.097 -12.493 1.00 76.88 165 GLU A CA 1
ATOM 1289 C C . GLU A 1 165 ? 13.550 -3.856 -12.094 1.00 76.88 165 GLU A C 1
ATOM 1291 O O . GLU A 1 165 ? 14.533 -3.858 -12.835 1.00 76.88 165 GLU A O 1
ATOM 1296 N N . THR A 1 166 ? 13.532 -4.531 -10.943 1.00 69.12 166 THR A N 1
ATOM 1297 C CA . THR A 1 166 ? 14.699 -5.233 -10.387 1.00 69.12 166 THR A CA 1
ATOM 1298 C C . THR A 1 166 ? 15.050 -6.461 -11.227 1.00 69.12 166 THR A C 1
ATOM 1300 O O . THR A 1 166 ? 16.206 -6.639 -11.612 1.00 69.12 166 THR A O 1
ATOM 1303 N N . ASN A 1 167 ? 14.053 -7.272 -11.591 1.00 64.38 167 ASN A N 1
ATOM 1304 C CA . ASN A 1 167 ? 14.246 -8.466 -12.417 1.00 64.38 167 ASN A CA 1
ATOM 1305 C C . ASN A 1 167 ? 14.547 -8.103 -13.881 1.00 64.38 167 ASN A C 1
ATOM 1307 O O . ASN A 1 167 ? 15.418 -8.712 -14.500 1.00 64.38 167 ASN A O 1
ATOM 1311 N N . GLY A 1 168 ? 13.890 -7.075 -14.431 1.00 55.03 168 GLY A N 1
ATOM 1312 C CA . GLY A 1 168 ? 14.176 -6.573 -15.778 1.00 55.03 168 GLY A CA 1
ATOM 1313 C C . GLY A 1 168 ? 15.562 -5.928 -15.894 1.00 55.03 168 GLY A C 1
ATOM 1314 O O . GLY A 1 168 ? 16.250 -6.107 -16.899 1.00 55.03 168 GLY A O 1
ATOM 1315 N N . GLY A 1 169 ? 16.016 -5.234 -14.846 1.00 46.75 169 GLY A N 1
ATOM 1316 C CA . GLY A 1 169 ? 17.344 -4.622 -14.773 1.00 46.75 169 GLY A CA 1
ATOM 1317 C C . GLY A 1 169 ? 18.493 -5.632 -14.682 1.00 46.75 169 GLY A C 1
ATOM 1318 O O . GLY A 1 169 ? 19.591 -5.349 -15.167 1.00 46.75 169 GLY A O 1
ATOM 1319 N N . LEU A 1 170 ? 18.242 -6.820 -14.122 1.00 37.59 170 LEU A N 1
ATOM 1320 C CA . LEU A 1 170 ? 19.205 -7.927 -14.070 1.00 37.59 170 LEU A CA 1
ATOM 1321 C C . LEU A 1 170 ? 19.377 -8.625 -15.431 1.00 37.59 170 LEU A C 1
ATOM 1323 O O . LEU A 1 170 ? 20.466 -9.112 -15.723 1.00 37.59 170 LEU A O 1
ATOM 1327 N N . SER A 1 171 ? 18.352 -8.621 -16.291 1.00 35.41 171 SER A N 1
ATOM 1328 C CA . SER A 1 171 ? 18.388 -9.300 -17.596 1.00 35.41 171 SER A CA 1
ATOM 1329 C C . SER A 1 171 ? 19.005 -8.473 -18.737 1.00 35.41 171 SER A C 1
ATOM 1331 O O . SER A 1 171 ? 19.275 -9.040 -19.794 1.00 35.41 171 SER A O 1
ATOM 1333 N N . HIS A 1 172 ? 19.228 -7.160 -18.573 1.00 36.22 172 HIS A N 1
ATOM 1334 C CA . HIS A 1 172 ? 19.612 -6.264 -19.683 1.00 36.22 172 HIS A CA 1
ATOM 1335 C C . HIS A 1 172 ? 21.061 -5.747 -19.655 1.00 36.22 172 HIS A C 1
ATOM 1337 O O . HIS A 1 172 ? 21.395 -4.790 -20.359 1.00 36.22 172 HIS A O 1
ATOM 1343 N N . LYS A 1 173 ? 21.953 -6.364 -18.875 1.00 34.28 173 LYS A N 1
ATOM 1344 C CA . LYS A 1 173 ? 23.392 -6.093 -18.977 1.00 34.28 173 LYS A CA 1
ATOM 1345 C C . LYS A 1 173 ? 24.089 -7.283 -19.610 1.00 34.28 173 LYS A C 1
ATOM 1347 O O . LYS A 1 173 ? 24.461 -8.225 -18.919 1.00 34.28 173 LYS A O 1
ATOM 1352 N N . HIS A 1 174 ? 24.322 -7.189 -20.920 1.00 31.84 174 HIS A N 1
ATOM 1353 C CA . HIS A 1 174 ? 25.452 -7.882 -21.523 1.00 31.84 174 HIS A CA 1
ATOM 1354 C C . HIS A 1 174 ? 26.690 -7.541 -20.691 1.00 31.84 174 HIS A C 1
ATOM 1356 O O . HIS A 1 174 ? 27.092 -6.380 -20.577 1.00 31.84 174 HIS A O 1
ATOM 1362 N N . VAL A 1 175 ? 27.238 -8.565 -20.049 1.00 36.81 175 VAL A N 1
ATOM 1363 C CA . VAL A 1 175 ? 28.531 -8.521 -19.387 1.00 36.81 175 VAL A CA 1
ATOM 1364 C C . VAL A 1 175 ? 29.564 -8.328 -20.491 1.00 36.81 175 VAL A C 1
ATOM 1366 O O . VAL A 1 175 ? 30.074 -9.286 -21.058 1.00 36.81 175 VAL A O 1
ATOM 1369 N N . HIS A 1 176 ? 29.863 -7.074 -20.826 1.00 34.78 176 HIS A N 1
ATOM 1370 C CA . HIS A 1 176 ? 31.189 -6.770 -21.335 1.00 34.78 176 HIS A CA 1
ATOM 1371 C C . HIS A 1 176 ? 32.134 -6.960 -20.151 1.00 34.78 176 HIS A C 1
ATOM 1373 O O . HIS A 1 176 ? 32.138 -6.174 -19.201 1.00 34.78 176 HIS A O 1
ATOM 1379 N N . TYR A 1 177 ? 32.861 -8.075 -20.181 1.00 36.91 177 TYR A N 1
ATOM 1380 C CA . TYR A 1 177 ? 33.971 -8.369 -19.289 1.00 36.91 177 TYR A CA 1
ATOM 1381 C C . TYR A 1 177 ? 35.085 -7.364 -19.591 1.00 36.91 177 TYR A C 1
ATOM 1383 O O . TYR A 1 177 ? 35.975 -7.617 -20.396 1.00 36.91 177 TYR A O 1
ATOM 1391 N N . GLN A 1 178 ? 34.990 -6.175 -19.006 1.00 34.50 178 GLN A N 1
ATOM 1392 C CA . GLN A 1 178 ? 36.119 -5.267 -18.907 1.00 34.50 178 GLN A CA 1
ATOM 1393 C C . GLN A 1 178 ? 36.321 -4.961 -17.428 1.00 34.50 178 GLN A C 1
ATOM 1395 O O . GLN A 1 178 ? 35.498 -4.318 -16.775 1.00 34.50 178 GLN A O 1
ATOM 1400 N N . SER A 1 179 ? 37.388 -5.562 -16.912 1.00 39.31 179 SER A N 1
ATOM 1401 C CA . SER A 1 179 ? 37.896 -5.459 -15.552 1.00 39.31 179 SER A CA 1
ATOM 1402 C C . SER A 1 179 ? 38.199 -4.000 -15.211 1.00 39.31 179 SER A C 1
ATOM 1404 O O . SER A 1 179 ? 39.265 -3.498 -15.551 1.00 39.31 179 SER A O 1
ATOM 1406 N N . ASP A 1 180 ? 37.258 -3.317 -14.562 1.00 40.94 180 ASP A N 1
ATOM 1407 C CA . ASP A 1 180 ? 37.487 -2.003 -13.962 1.00 40.94 180 ASP A CA 1
ATOM 1408 C C . ASP A 1 180 ? 36.893 -1.985 -12.543 1.00 40.94 180 ASP A C 1
ATOM 1410 O O . ASP A 1 180 ? 35.683 -1.798 -12.344 1.00 40.94 180 ASP A O 1
ATOM 1414 N N . ASP A 1 181 ? 37.755 -2.237 -11.551 1.00 48.84 181 ASP A N 1
ATOM 1415 C CA . ASP A 1 181 ? 37.447 -2.380 -10.116 1.00 48.84 181 ASP A CA 1
ATOM 1416 C C . ASP A 1 181 ? 36.665 -1.186 -9.540 1.00 48.84 181 ASP A C 1
ATOM 1418 O O . ASP A 1 181 ? 35.832 -1.323 -8.635 1.00 48.84 181 ASP A O 1
ATOM 1422 N N . ARG A 1 182 ? 36.841 0.011 -10.115 1.00 44.75 182 ARG A N 1
ATOM 1423 C CA . ARG A 1 182 ? 36.114 1.226 -9.707 1.00 44.75 182 ARG A CA 1
ATOM 1424 C C . ARG A 1 182 ? 34.624 1.169 -10.036 1.00 44.75 182 ARG A C 1
ATOM 1426 O O . ARG A 1 182 ? 33.799 1.719 -9.299 1.00 44.75 182 ARG A O 1
ATOM 1433 N N . SER A 1 183 ? 34.259 0.500 -11.128 1.00 45.47 183 SER A N 1
ATOM 1434 C CA . SER A 1 183 ? 32.862 0.313 -11.532 1.00 45.47 183 SER A CA 1
ATOM 1435 C C . SER A 1 183 ? 32.154 -0.729 -10.660 1.00 45.47 183 SER A C 1
ATOM 1437 O O . SER A 1 183 ? 30.955 -0.598 -10.400 1.00 45.47 183 SER A O 1
ATOM 1439 N N . PHE A 1 184 ? 32.900 -1.718 -10.154 1.00 44.28 184 PHE A N 1
ATOM 1440 C CA . PHE A 1 184 ? 32.410 -2.746 -9.240 1.00 44.28 184 PHE A CA 1
ATOM 1441 C C . PHE A 1 184 ? 32.084 -2.157 -7.864 1.00 44.28 184 PHE A C 1
ATOM 1443 O O . PHE A 1 184 ? 30.988 -2.374 -7.355 1.00 44.28 184 PHE A O 1
ATOM 1450 N N . LEU A 1 185 ? 32.956 -1.303 -7.317 1.00 44.00 185 LEU A N 1
ATOM 1451 C CA . LEU A 1 185 ? 32.721 -0.595 -6.051 1.00 44.00 185 LEU A CA 1
ATOM 1452 C C . LEU A 1 185 ? 31.518 0.362 -6.109 1.00 44.00 185 LEU A C 1
ATOM 1454 O O . LEU A 1 185 ? 30.692 0.367 -5.194 1.00 44.00 185 LEU A O 1
ATOM 1458 N N . LYS A 1 186 ? 31.365 1.134 -7.197 1.00 45.06 186 LYS A N 1
ATOM 1459 C CA . LYS A 1 186 ? 30.189 2.005 -7.391 1.00 45.06 186 LYS A CA 1
ATOM 1460 C C . LYS A 1 186 ? 28.898 1.205 -7.570 1.00 45.06 186 LYS A C 1
ATOM 1462 O O . LYS A 1 186 ? 27.873 1.587 -7.012 1.00 45.06 186 LYS A O 1
ATOM 1467 N N . LYS A 1 187 ? 28.935 0.083 -8.299 1.00 42.16 187 LYS A N 1
ATOM 1468 C CA . LYS A 1 187 ? 27.785 -0.828 -8.428 1.00 42.16 187 LYS A CA 1
ATOM 1469 C C . LYS A 1 187 ? 27.435 -1.479 -7.091 1.00 42.16 187 LYS A C 1
ATOM 1471 O O . LYS A 1 187 ? 26.258 -1.505 -6.760 1.00 42.16 187 LYS A O 1
ATOM 1476 N N . ALA A 1 188 ? 28.425 -1.906 -6.306 1.00 41.56 188 ALA A N 1
ATOM 1477 C CA . ALA A 1 188 ? 28.234 -2.483 -4.977 1.00 41.56 188 ALA A CA 1
ATOM 1478 C C . ALA A 1 188 ? 27.609 -1.480 -3.991 1.00 41.56 188 ALA A C 1
ATOM 1480 O O . ALA A 1 188 ? 26.731 -1.849 -3.212 1.00 41.56 188 ALA A O 1
ATOM 1481 N N . ALA A 1 189 ? 28.007 -0.203 -4.051 1.00 42.84 189 ALA A N 1
ATOM 1482 C CA . ALA A 1 189 ? 27.403 0.871 -3.262 1.00 42.84 189 ALA A CA 1
ATOM 1483 C C . ALA A 1 189 ? 25.951 1.166 -3.684 1.00 42.84 189 ALA A C 1
ATOM 1485 O O . ALA A 1 189 ? 25.084 1.286 -2.823 1.00 42.84 189 ALA A O 1
ATOM 1486 N N . LEU A 1 190 ? 25.665 1.199 -4.993 1.00 45.00 190 LEU A N 1
ATOM 1487 C CA . LEU A 1 190 ? 24.313 1.424 -5.518 1.00 45.00 190 LEU A CA 1
ATOM 1488 C C . LEU A 1 190 ? 23.366 0.255 -5.204 1.00 45.00 190 LEU A C 1
ATOM 1490 O O . LEU A 1 190 ? 22.209 0.465 -4.861 1.00 45.00 190 LEU A O 1
ATOM 1494 N N . THR A 1 191 ? 23.860 -0.986 -5.272 1.00 48.31 191 THR A N 1
ATOM 1495 C CA . THR A 1 191 ? 23.104 -2.159 -4.814 1.00 48.31 191 THR A CA 1
ATOM 1496 C C . THR A 1 191 ? 22.943 -2.153 -3.297 1.00 48.31 191 THR A C 1
ATOM 1498 O O . THR A 1 191 ? 21.911 -2.589 -2.804 1.00 48.31 191 THR A O 1
ATOM 1501 N N . SER A 1 192 ? 23.928 -1.627 -2.553 1.00 50.50 192 SER A N 1
ATOM 1502 C CA . SER A 1 192 ? 23.908 -1.555 -1.089 1.00 50.50 192 SER A CA 1
ATOM 1503 C C . SER A 1 192 ? 22.817 -0.626 -0.554 1.00 50.50 192 SER A C 1
ATOM 1505 O O . SER A 1 192 ? 22.200 -0.980 0.447 1.00 50.50 192 SER A O 1
ATOM 1507 N N . SER A 1 193 ? 22.593 0.543 -1.161 1.00 58.34 193 SER A N 1
ATOM 1508 C CA . SER A 1 193 ? 21.530 1.459 -0.719 1.00 58.34 193 SER A CA 1
ATOM 1509 C C . SER A 1 193 ? 20.146 0.919 -1.081 1.00 58.34 193 SER A C 1
ATOM 1511 O O . SER A 1 193 ? 19.253 0.914 -0.244 1.00 58.34 193 SER A O 1
ATOM 1513 N N . LEU A 1 194 ? 20.007 0.339 -2.279 1.00 63.25 194 LEU A N 1
ATOM 1514 C CA . LEU A 1 194 ? 18.733 -0.192 -2.767 1.00 63.25 194 LEU A CA 1
ATOM 1515 C C . LEU A 1 194 ? 18.171 -1.322 -1.883 1.00 63.25 194 LEU A C 1
ATOM 1517 O O . LEU A 1 194 ? 16.961 -1.430 -1.706 1.00 63.25 194 LEU A O 1
ATOM 1521 N N . GLY A 1 195 ? 19.045 -2.170 -1.328 1.00 68.25 195 GLY A N 1
ATOM 1522 C CA . GLY A 1 195 ? 18.627 -3.259 -0.440 1.00 68.25 195 GLY A CA 1
ATOM 1523 C C . GLY A 1 195 ? 18.215 -2.795 0.958 1.00 68.25 195 GLY A C 1
ATOM 1524 O O . GLY A 1 195 ? 17.281 -3.356 1.525 1.00 68.25 195 GLY A O 1
ATOM 1525 N N . ALA A 1 196 ? 18.845 -1.746 1.495 1.00 75.56 196 ALA A N 1
ATOM 1526 C CA . ALA A 1 196 ? 18.453 -1.175 2.785 1.00 75.56 196 ALA A CA 1
ATOM 1527 C C . ALA A 1 196 ? 17.072 -0.504 2.701 1.00 75.56 196 ALA A C 1
ATOM 1529 O O . ALA A 1 196 ? 16.213 -0.761 3.546 1.00 75.56 196 ALA A O 1
ATOM 1530 N N . ASP A 1 197 ? 16.828 0.266 1.635 1.00 80.38 197 ASP A N 1
ATOM 1531 C CA . ASP A 1 197 ? 15.529 0.893 1.373 1.00 80.38 197 ASP A CA 1
ATOM 1532 C C . ASP A 1 197 ? 14.426 -0.165 1.226 1.00 80.38 197 ASP A C 1
ATOM 1534 O O . ASP A 1 197 ? 13.329 -0.013 1.762 1.00 80.38 197 ASP A O 1
ATOM 1538 N N . MET A 1 198 ? 14.730 -1.278 0.549 1.00 78.94 198 MET A N 1
ATOM 1539 C CA . MET A 1 198 ? 13.810 -2.406 0.399 1.00 78.94 198 MET A CA 1
ATOM 1540 C C . MET A 1 198 ? 13.470 -3.064 1.741 1.00 78.94 198 MET A C 1
ATOM 1542 O O . MET A 1 198 ? 12.304 -3.336 2.014 1.00 78.94 198 MET A O 1
ATOM 1546 N N . MET A 1 199 ? 14.466 -3.293 2.601 1.00 82.12 199 MET A N 1
ATOM 1547 C CA . MET A 1 199 ? 14.240 -3.871 3.929 1.00 82.12 199 MET A CA 1
ATOM 1548 C C . MET A 1 199 ? 13.399 -2.955 4.818 1.00 82.12 199 MET A C 1
ATOM 1550 O O . MET A 1 199 ? 12.482 -3.434 5.483 1.00 82.12 199 MET A O 1
ATOM 1554 N N . CYS A 1 200 ? 13.665 -1.646 4.788 1.00 86.00 200 CYS A N 1
ATOM 1555 C CA . CYS A 1 200 ? 12.868 -0.654 5.508 1.00 86.00 200 CYS A CA 1
ATOM 1556 C C . CYS A 1 200 ? 11.401 -0.681 5.051 1.00 86.00 200 CYS A C 1
ATOM 1558 O O . CYS A 1 200 ? 10.497 -0.772 5.880 1.00 86.00 200 CYS A O 1
ATOM 1560 N N . ARG A 1 201 ? 11.162 -0.710 3.732 1.00 87.44 201 ARG A N 1
ATOM 1561 C CA . ARG A 1 201 ? 9.811 -0.824 3.158 1.00 87.44 201 ARG A CA 1
ATOM 1562 C C . ARG A 1 201 ? 9.113 -2.109 3.587 1.00 87.44 201 ARG A C 1
ATOM 1564 O O . ARG A 1 201 ? 7.974 -2.042 4.032 1.00 87.44 201 ARG A O 1
ATOM 1571 N N . ILE A 1 202 ? 9.781 -3.261 3.494 1.00 86.19 202 ILE A N 1
ATOM 1572 C CA . ILE A 1 202 ? 9.208 -4.553 3.909 1.00 86.19 202 ILE A CA 1
ATOM 1573 C C . ILE A 1 202 ? 8.830 -4.514 5.392 1.00 86.19 202 ILE A C 1
ATOM 1575 O O . ILE A 1 202 ? 7.730 -4.918 5.753 1.00 86.19 202 ILE A O 1
ATOM 1579 N N . PHE A 1 203 ? 9.705 -3.989 6.249 1.00 89.62 203 PHE A N 1
ATOM 1580 C CA . PHE A 1 203 ? 9.430 -3.882 7.678 1.00 89.62 203 PHE A CA 1
ATOM 1581 C C . PHE A 1 203 ? 8.240 -2.958 7.974 1.00 89.62 203 PHE A C 1
ATOM 1583 O O . PHE A 1 203 ? 7.317 -3.355 8.683 1.00 89.62 203 PHE A O 1
ATOM 1590 N N . ALA A 1 204 ? 8.204 -1.766 7.372 1.00 91.19 204 ALA A N 1
ATOM 1591 C CA . ALA A 1 204 ? 7.082 -0.837 7.506 1.00 91.19 204 ALA A CA 1
ATOM 1592 C C . ALA A 1 204 ? 5.764 -1.441 6.987 1.00 91.19 204 ALA A C 1
ATOM 1594 O O . ALA A 1 204 ? 4.709 -1.265 7.593 1.00 91.19 204 ALA A O 1
ATOM 1595 N N . MET A 1 205 ? 5.822 -2.225 5.911 1.00 89.56 205 MET A N 1
ATOM 1596 C CA . MET A 1 205 ? 4.681 -2.967 5.380 1.00 89.56 205 MET A CA 1
ATOM 1597 C C . MET A 1 205 ? 4.180 -4.056 6.333 1.00 89.56 205 MET A C 1
ATOM 1599 O O . MET A 1 205 ? 2.970 -4.206 6.480 1.00 89.56 205 MET A O 1
ATOM 1603 N N . LEU A 1 206 ? 5.072 -4.790 7.004 1.00 90.88 206 LEU A N 1
ATOM 1604 C CA . LEU A 1 206 ? 4.689 -5.783 8.014 1.00 90.88 206 LEU A CA 1
ATOM 1605 C C . LEU A 1 206 ? 4.042 -5.127 9.240 1.00 90.88 206 LEU A C 1
ATOM 1607 O O . LEU A 1 206 ? 3.067 -5.662 9.774 1.00 90.88 206 LEU A O 1
ATOM 1611 N N . ILE A 1 207 ? 4.532 -3.955 9.655 1.00 94.06 207 ILE A N 1
ATOM 1612 C CA . ILE A 1 207 ? 3.889 -3.161 10.709 1.00 94.06 207 ILE A CA 1
ATOM 1613 C C . ILE A 1 207 ? 2.485 -2.747 10.266 1.00 94.06 207 ILE A C 1
ATOM 1615 O O . ILE A 1 207 ? 1.526 -3.026 10.983 1.00 94.06 207 ILE A O 1
ATOM 1619 N N . LEU A 1 208 ? 2.344 -2.158 9.072 1.00 94.00 208 LEU A N 1
ATOM 1620 C CA . LEU A 1 208 ? 1.039 -1.762 8.539 1.00 94.00 208 LEU A CA 1
ATOM 1621 C C . LEU A 1 208 ? 0.074 -2.954 8.483 1.00 94.00 208 LEU A C 1
ATOM 1623 O O . LEU A 1 208 ? -1.064 -2.835 8.925 1.00 94.00 208 LEU A O 1
ATOM 1627 N N . ALA A 1 209 ? 0.526 -4.110 7.989 1.00 93.50 209 ALA A N 1
ATOM 1628 C CA . ALA A 1 209 ? -0.285 -5.322 7.931 1.00 93.50 209 ALA A CA 1
ATOM 1629 C C . ALA A 1 209 ? -0.731 -5.779 9.328 1.00 93.50 209 ALA A C 1
ATOM 1631 O O . ALA A 1 209 ? -1.884 -6.159 9.507 1.00 93.50 209 ALA A O 1
ATOM 1632 N N . THR A 1 210 ? 0.149 -5.700 10.327 1.00 94.75 210 THR A N 1
ATOM 1633 C CA . THR A 1 210 ? -0.173 -6.066 11.715 1.00 94.75 210 THR A CA 1
ATOM 1634 C C . THR A 1 210 ? -1.234 -5.137 12.306 1.00 94.75 210 THR A C 1
ATOM 1636 O O . THR A 1 210 ? -2.220 -5.614 12.869 1.00 94.75 210 THR A O 1
ATOM 1639 N N . LEU A 1 211 ? -1.072 -3.821 12.131 1.00 96.44 211 LEU A N 1
ATOM 1640 C CA . LEU A 1 211 ? -2.057 -2.826 12.567 1.00 96.44 211 LEU A CA 1
ATOM 1641 C C . LEU A 1 211 ? -3.401 -3.034 11.859 1.00 96.44 211 LEU A C 1
ATOM 1643 O O . LEU A 1 211 ? -4.451 -3.027 12.496 1.00 96.44 211 LEU A O 1
ATOM 1647 N N . LEU A 1 212 ? -3.373 -3.287 10.550 1.00 95.75 212 LEU A N 1
ATOM 1648 C CA . LEU A 1 212 ? -4.576 -3.483 9.751 1.00 95.75 212 LEU A CA 1
ATOM 1649 C C . LEU A 1 212 ? -5.315 -4.776 10.120 1.00 95.75 212 LEU A C 1
ATOM 1651 O O . LEU A 1 212 ? -6.544 -4.774 10.174 1.00 95.75 212 LEU A O 1
ATOM 1655 N N . LEU A 1 213 ? -4.594 -5.863 10.418 1.00 95.31 213 LEU A N 1
ATOM 1656 C CA . LEU A 1 213 ? -5.186 -7.098 10.941 1.00 95.31 213 LEU A CA 1
ATOM 1657 C C . LEU A 1 213 ? -5.876 -6.843 12.283 1.00 95.31 213 LEU A C 1
ATOM 1659 O O . LEU A 1 213 ? -7.011 -7.277 12.468 1.00 95.31 213 LEU A O 1
ATOM 1663 N N . TYR A 1 214 ? -5.242 -6.089 13.185 1.00 96.50 214 TYR A N 1
ATOM 1664 C CA . TYR A 1 214 ? -5.862 -5.703 14.451 1.00 96.50 214 TYR A CA 1
ATOM 1665 C C . TYR A 1 214 ? -7.144 -4.884 14.241 1.00 96.50 214 TYR A C 1
ATOM 1667 O O . TYR A 1 214 ? -8.187 -5.235 14.791 1.00 96.50 214 TYR A O 1
ATOM 1675 N N . CYS A 1 215 ? -7.122 -3.850 13.397 1.00 95.62 215 CYS A N 1
ATOM 1676 C CA . CYS A 1 215 ? -8.325 -3.058 13.128 1.00 95.62 215 CYS A CA 1
ATOM 1677 C C . CYS A 1 215 ? -9.430 -3.897 12.471 1.00 95.62 215 CYS A C 1
ATOM 1679 O O . CYS A 1 215 ? -10.583 -3.841 12.890 1.00 95.62 215 CYS A O 1
ATOM 1681 N N . THR A 1 216 ? -9.074 -4.761 11.517 1.00 94.56 216 THR A N 1
ATOM 1682 C CA . THR A 1 216 ? -10.012 -5.698 10.873 1.00 94.56 216 THR A CA 1
ATOM 1683 C C . THR A 1 216 ? -10.611 -6.689 11.876 1.00 94.56 216 THR A C 1
ATOM 1685 O O . THR A 1 216 ? -11.765 -7.098 11.756 1.00 94.56 216 THR A O 1
ATOM 1688 N N . TRP A 1 217 ? -9.855 -7.083 12.902 1.00 95.38 217 TRP A N 1
ATOM 1689 C CA . TRP A 1 217 ? -10.393 -7.899 13.983 1.00 95.38 217 TRP A CA 1
ATOM 1690 C C . TRP A 1 217 ? -11.490 -7.162 14.752 1.00 95.38 217 TRP A C 1
ATOM 1692 O O . TRP A 1 217 ? -12.538 -7.748 15.042 1.00 95.38 217 TRP A O 1
ATOM 1702 N N . VAL A 1 218 ? -11.276 -5.880 15.066 1.00 93.94 218 VAL A N 1
ATOM 1703 C CA . VAL A 1 218 ? -12.259 -5.033 15.760 1.00 93.94 218 VAL A CA 1
ATOM 1704 C C . VAL A 1 218 ? -13.545 -4.937 14.938 1.00 93.94 218 VAL A C 1
ATOM 1706 O O . VAL A 1 218 ? -14.610 -5.255 15.475 1.00 93.94 218 VAL A O 1
ATOM 1709 N N . THR A 1 219 ? -13.441 -4.652 13.633 1.00 93.25 219 THR A N 1
ATOM 1710 C CA . THR A 1 219 ? -14.607 -4.478 12.744 1.00 93.25 219 THR A CA 1
ATOM 1711 C C . THR A 1 219 ? -15.469 -5.733 12.587 1.00 93.25 219 THR A C 1
ATOM 1713 O O . THR A 1 219 ? -16.654 -5.634 12.295 1.00 93.25 219 THR A O 1
ATOM 1716 N N . GLY A 1 220 ? -14.947 -6.932 12.866 1.00 91.94 220 GLY A N 1
ATOM 1717 C CA . GLY A 1 220 ? -15.724 -8.176 12.778 1.00 91.94 220 GLY A CA 1
ATOM 1718 C C . GLY A 1 220 ? -16.827 -8.358 13.835 1.00 91.94 220 GLY A C 1
ATOM 1719 O O . GLY A 1 220 ? -17.418 -9.440 13.913 1.00 91.94 220 GLY A O 1
ATOM 1720 N N . ALA A 1 221 ? -17.075 -7.374 14.706 1.00 91.06 221 ALA A N 1
ATOM 1721 C CA . ALA A 1 221 ? -18.107 -7.444 15.741 1.00 91.06 221 ALA A CA 1
ATOM 1722 C C . ALA A 1 221 ? -19.519 -7.590 15.149 1.00 91.06 221 ALA A C 1
ATOM 1724 O O . ALA A 1 221 ? -19.884 -6.970 14.153 1.00 91.06 221 ALA A O 1
ATOM 1725 N N . GLY A 1 222 ? -20.352 -8.427 15.772 1.00 88.75 222 GLY A N 1
ATOM 1726 C CA . GLY A 1 222 ? -21.714 -8.656 15.297 1.00 88.75 222 GLY A CA 1
ATOM 1727 C C . GLY A 1 222 ? -22.555 -7.382 15.320 1.00 88.75 222 GLY A C 1
ATOM 1728 O O . GLY A 1 222 ? -22.813 -6.847 16.393 1.00 88.75 222 GLY A O 1
ATOM 1729 N N . GLY A 1 223 ? -23.041 -6.947 14.156 1.00 85.25 223 GLY A N 1
ATOM 1730 C CA . GLY A 1 223 ? -23.856 -5.737 14.019 1.00 85.25 223 GLY A CA 1
ATOM 1731 C C . GLY A 1 223 ? -23.073 -4.461 13.711 1.00 85.25 223 GLY A C 1
ATOM 1732 O O . GLY A 1 223 ? -23.720 -3.431 13.602 1.00 85.25 223 GLY A O 1
ATOM 1733 N N . TRP A 1 224 ? -21.748 -4.544 13.527 1.00 90.00 224 TRP A N 1
ATOM 1734 C CA . TRP A 1 224 ? -20.865 -3.420 13.185 1.00 90.00 224 TRP A CA 1
ATOM 1735 C C . TRP A 1 224 ? -21.430 -2.509 12.081 1.00 90.00 224 TRP A C 1
ATOM 1737 O O . TRP A 1 224 ? -21.542 -1.311 12.292 1.00 90.00 224 TRP A O 1
ATOM 1747 N N . ASP A 1 225 ? -21.912 -3.092 10.979 1.00 87.75 225 ASP A N 1
ATOM 1748 C CA . ASP A 1 225 ? -22.423 -2.355 9.808 1.00 87.75 225 ASP A CA 1
ATOM 1749 C C . ASP A 1 225 ? -23.753 -1.593 10.033 1.00 87.75 225 ASP A C 1
ATOM 1751 O O . ASP A 1 225 ? -24.266 -0.984 9.100 1.00 87.75 225 ASP A O 1
ATOM 1755 N N . ASN A 1 226 ? -24.378 -1.686 11.215 1.00 88.19 226 ASN A N 1
ATOM 1756 C CA . ASN A 1 226 ? -25.683 -1.060 11.490 1.00 88.19 226 ASN A CA 1
ATOM 1757 C C . ASN A 1 226 ? -25.617 0.088 12.511 1.00 88.19 226 ASN A C 1
ATOM 1759 O O . ASN A 1 226 ? -26.665 0.626 12.858 1.00 88.19 226 ASN A O 1
ATOM 1763 N N . TYR A 1 227 ? -24.438 0.399 13.054 1.00 87.31 227 TYR A N 1
ATOM 1764 C CA . TYR A 1 227 ? -24.286 1.281 14.217 1.00 87.31 227 TYR A CA 1
ATOM 1765 C C . TYR A 1 227 ? -23.128 2.268 14.031 1.00 87.31 227 TYR A C 1
ATOM 1767 O O . TYR A 1 227 ? -22.258 2.390 14.893 1.00 87.31 227 TYR A O 1
ATOM 1775 N N . ASP A 1 228 ? -23.124 2.967 12.899 1.00 86.88 228 ASP A N 1
ATOM 1776 C CA . ASP A 1 228 ? -22.050 3.877 12.488 1.00 86.88 228 ASP A CA 1
ATOM 1777 C C . ASP A 1 228 ? -21.838 5.038 13.475 1.00 86.88 228 ASP A C 1
ATOM 1779 O O . ASP A 1 228 ? -20.699 5.453 13.707 1.00 86.88 228 ASP A O 1
ATOM 1783 N N . GLU A 1 229 ? -22.912 5.530 14.103 1.00 86.62 229 GLU A N 1
ATOM 1784 C CA . GLU A 1 229 ? -22.870 6.615 15.091 1.00 86.62 229 GLU A CA 1
ATOM 1785 C C . GLU A 1 229 ? -22.446 6.188 16.508 1.00 86.62 229 GLU A C 1
ATOM 1787 O O . GLU A 1 229 ? -22.347 7.028 17.400 1.00 86.62 229 GLU A O 1
ATOM 1792 N N . ARG A 1 230 ? -22.228 4.892 16.760 1.00 89.06 230 ARG A N 1
ATOM 1793 C CA . ARG A 1 230 ? -21.849 4.393 18.093 1.00 89.06 230 ARG A CA 1
ATOM 1794 C C . ARG A 1 230 ? -20.338 4.418 18.285 1.00 89.06 230 ARG A C 1
ATOM 1796 O O . ARG A 1 230 ? -19.576 4.344 17.324 1.00 89.06 230 ARG A O 1
ATOM 1803 N N . LEU A 1 231 ? -19.902 4.441 19.544 1.00 90.56 231 LEU A N 1
ATOM 1804 C CA . LEU A 1 231 ? -18.494 4.250 19.894 1.00 90.56 231 LEU A CA 1
ATOM 1805 C C . LEU A 1 231 ? -17.961 2.896 19.410 1.00 90.56 231 LEU A C 1
ATOM 1807 O O . LEU A 1 231 ? -18.552 1.842 19.669 1.00 90.56 231 LEU A O 1
ATOM 1811 N N . ALA A 1 232 ? -16.802 2.919 18.754 1.00 90.56 232 ALA A N 1
ATOM 1812 C CA . ALA A 1 232 ? -16.151 1.716 18.245 1.00 90.56 232 ALA A CA 1
ATOM 1813 C C . ALA A 1 232 ? -15.599 0.824 19.371 1.00 90.56 232 ALA A C 1
ATOM 1815 O O . ALA A 1 232 ? -15.516 -0.394 19.198 1.00 90.56 232 ALA A O 1
ATOM 1816 N N . SER A 1 233 ? -15.266 1.397 20.535 1.00 90.50 233 SER A N 1
ATOM 1817 C CA . SER A 1 233 ? -14.710 0.681 21.697 1.00 90.50 233 SER A CA 1
ATOM 1818 C C . SER A 1 233 ? -15.611 -0.470 22.161 1.00 90.50 233 SER A C 1
ATOM 1820 O O . SER A 1 233 ? -15.136 -1.557 22.503 1.00 90.50 233 SER A O 1
ATOM 1822 N N . CYS A 1 234 ? -16.929 -0.290 22.044 1.00 89.38 234 CYS A N 1
ATOM 1823 C CA . CYS A 1 234 ? -17.925 -1.315 22.328 1.00 89.38 234 CYS A CA 1
ATOM 1824 C C . CYS A 1 234 ? -17.725 -2.618 21.546 1.00 89.38 234 CYS A C 1
ATOM 1826 O O . CYS A 1 234 ? -18.077 -3.693 22.033 1.00 89.38 234 CYS A O 1
ATOM 1828 N N . ALA A 1 235 ? -17.143 -2.561 20.347 1.00 90.00 235 ALA A N 1
ATOM 1829 C CA . ALA A 1 235 ? -16.939 -3.725 19.493 1.00 90.00 235 ALA A CA 1
ATOM 1830 C C . ALA A 1 235 ? -15.919 -4.731 20.041 1.00 90.00 235 ALA A C 1
ATOM 1832 O O . ALA A 1 235 ? -15.964 -5.908 19.665 1.00 90.00 235 ALA A O 1
ATOM 1833 N N . ILE A 1 236 ? -15.008 -4.297 20.922 1.00 89.19 236 ILE A N 1
ATOM 1834 C CA . ILE A 1 236 ? -13.916 -5.131 21.449 1.00 89.19 236 ILE A CA 1
ATOM 1835 C C . ILE A 1 236 ? -14.474 -6.321 22.243 1.00 89.19 236 ILE A C 1
ATOM 1837 O O . ILE A 1 236 ? -13.986 -7.442 22.098 1.00 89.19 236 ILE A O 1
ATOM 1841 N N . GLY A 1 237 ? -15.528 -6.101 23.035 1.00 84.25 237 GLY A N 1
ATOM 1842 C CA . GLY A 1 237 ? -16.152 -7.131 23.874 1.00 84.25 237 GLY A CA 1
ATOM 1843 C C . GLY A 1 237 ? -17.242 -7.955 23.181 1.00 84.25 237 GLY A C 1
ATOM 1844 O O . GLY A 1 237 ? -17.788 -8.886 23.776 1.00 84.25 237 GLY A O 1
ATOM 1845 N N . LEU A 1 238 ? -17.601 -7.624 21.938 1.00 89.12 238 LEU A N 1
ATOM 1846 C CA . LEU A 1 238 ? -18.743 -8.234 21.264 1.00 89.12 238 LEU A CA 1
ATOM 1847 C C . LEU A 1 238 ? -18.365 -9.480 20.468 1.00 89.12 238 LEU A C 1
ATOM 1849 O O . LEU A 1 238 ? -17.326 -9.569 19.809 1.00 89.12 238 LEU A O 1
ATOM 1853 N N . LYS A 1 239 ? -19.282 -10.454 20.472 1.00 90.44 239 LYS A N 1
ATOM 1854 C CA . LYS A 1 239 ? -19.130 -11.685 19.697 1.00 90.44 239 LYS A CA 1
ATOM 1855 C C . LYS A 1 239 ? -19.096 -11.369 18.199 1.00 90.44 239 LYS A C 1
ATOM 1857 O O . LYS A 1 239 ? -20.006 -10.732 17.660 1.00 90.44 239 LYS A O 1
ATOM 1862 N N . LYS A 1 240 ? -18.075 -11.882 17.513 1.00 91.56 240 LYS A N 1
ATOM 1863 C CA . LYS A 1 240 ? -17.940 -11.790 16.054 1.00 91.56 240 LYS A CA 1
ATOM 1864 C C . LYS A 1 240 ? -19.026 -12.638 15.383 1.00 91.56 240 LYS A C 1
ATOM 1866 O O . LYS A 1 240 ? -19.201 -13.805 15.743 1.00 91.56 240 LYS A O 1
ATOM 1871 N N . SER A 1 241 ? -19.813 -12.067 14.469 1.00 90.75 241 SER A N 1
ATOM 1872 C CA . SER A 1 241 ? -20.915 -12.804 13.824 1.00 90.75 241 SER A CA 1
ATOM 1873 C C . SER A 1 241 ? -21.432 -12.150 12.539 1.00 90.75 241 SER A C 1
ATOM 1875 O O . SER A 1 241 ? -21.257 -10.952 12.335 1.00 90.75 241 SER A O 1
ATOM 1877 N N . ARG A 1 242 ? -22.143 -12.943 11.719 1.00 88.94 242 ARG A N 1
ATOM 1878 C CA . ARG A 1 242 ? -22.832 -12.528 10.477 1.00 88.94 242 ARG A CA 1
ATOM 1879 C C . ARG A 1 242 ? -21.880 -11.921 9.427 1.00 88.94 242 ARG A C 1
ATOM 1881 O O . ARG A 1 242 ? -20.750 -12.377 9.308 1.00 88.94 242 ARG A O 1
ATOM 1888 N N . SER A 1 243 ? -22.361 -10.942 8.656 1.00 90.19 243 SER A N 1
ATOM 1889 C CA . SER A 1 243 ? -21.635 -10.256 7.578 1.00 90.19 243 SER A CA 1
ATOM 1890 C C . SER A 1 243 ? -20.253 -9.736 8.009 1.00 90.19 243 SER A C 1
ATOM 1892 O O . SER A 1 243 ? -19.276 -10.101 7.350 1.00 90.19 243 SER A O 1
ATOM 1894 N N . PRO A 1 244 ? -20.109 -9.022 9.148 1.00 90.56 244 PRO A N 1
ATOM 1895 C CA . PRO A 1 244 ? -18.800 -8.543 9.601 1.00 90.56 244 PRO A CA 1
ATOM 1896 C C . PRO A 1 244 ? -17.759 -9.654 9.788 1.00 90.56 244 PRO A C 1
ATOM 1898 O O . PRO A 1 244 ? -16.582 -9.468 9.491 1.00 90.56 244 PRO A O 1
ATOM 1901 N N . LEU A 1 245 ? -18.181 -10.846 10.227 1.00 91.44 245 LEU A N 1
ATOM 1902 C CA . LEU A 1 245 ? -17.282 -11.993 10.368 1.00 91.44 245 LEU A CA 1
ATOM 1903 C C . LEU A 1 245 ? -16.794 -12.510 9.006 1.00 91.44 245 LEU A C 1
ATOM 1905 O O . LEU A 1 245 ? -15.621 -12.852 8.869 1.00 91.44 245 LEU A O 1
ATOM 1909 N N . SER A 1 246 ? -17.667 -12.569 7.998 1.00 92.88 246 SER A N 1
ATOM 1910 C CA . SER A 1 246 ? -17.285 -12.986 6.643 1.00 92.88 246 SER A CA 1
ATOM 1911 C C . SER A 1 246 ? -16.271 -12.024 6.023 1.00 92.88 246 SER A C 1
ATOM 1913 O O . SER A 1 246 ? -15.274 -12.475 5.460 1.00 92.88 246 SER A O 1
ATOM 1915 N N . TRP A 1 247 ? -16.484 -10.714 6.182 1.00 92.06 247 TRP A N 1
ATOM 1916 C CA . TRP A 1 247 ? -15.542 -9.690 5.727 1.00 92.06 247 TRP A CA 1
ATOM 1917 C C . TRP A 1 247 ? -14.217 -9.734 6.482 1.00 92.06 247 TRP A C 1
ATOM 1919 O O . TRP A 1 247 ? -13.167 -9.658 5.850 1.00 92.06 247 TRP A O 1
ATOM 1929 N N . LEU A 1 248 ? -14.242 -9.952 7.801 1.00 93.75 248 LEU A N 1
ATOM 1930 C CA . LEU A 1 248 ? -13.032 -10.172 8.595 1.00 93.75 248 LEU A CA 1
ATOM 1931 C C . LEU A 1 248 ? -12.214 -11.337 8.032 1.00 93.75 248 LEU A C 1
ATOM 1933 O O . LEU A 1 248 ? -11.021 -11.178 7.784 1.00 93.75 248 LEU A O 1
ATOM 1937 N N . ILE A 1 249 ? -12.844 -12.492 7.788 1.00 94.06 249 ILE A N 1
ATOM 1938 C CA . ILE A 1 249 ? -12.153 -13.680 7.262 1.00 94.06 249 ILE A CA 1
ATOM 1939 C C . ILE A 1 249 ? -11.571 -13.392 5.874 1.00 94.06 249 ILE A C 1
ATOM 1941 O O . ILE A 1 249 ? -10.402 -13.689 5.630 1.00 94.06 249 ILE A O 1
ATOM 1945 N N . ALA A 1 250 ? -12.357 -12.791 4.977 1.00 93.75 250 ALA A N 1
ATOM 1946 C CA . ALA A 1 250 ? -11.906 -12.456 3.630 1.00 93.75 250 ALA A CA 1
ATOM 1947 C C . ALA A 1 250 ? -10.701 -11.503 3.658 1.00 93.75 250 ALA A C 1
ATOM 1949 O O . ALA A 1 250 ? -9.680 -11.780 3.028 1.00 93.75 250 ALA A O 1
ATOM 1950 N N . SER A 1 251 ? -10.782 -10.425 4.438 1.00 92.75 251 SER A N 1
ATOM 1951 C CA . SER A 1 251 ? -9.700 -9.451 4.589 1.00 92.75 251 SER A CA 1
ATOM 1952 C C . SER A 1 251 ? -8.442 -10.076 5.187 1.00 92.75 251 SER A C 1
ATOM 1954 O O . SER A 1 251 ? -7.350 -9.833 4.682 1.00 92.75 251 SER A O 1
ATOM 1956 N N . TYR A 1 252 ? -8.573 -10.939 6.197 1.00 93.75 252 TYR A N 1
ATOM 1957 C CA . TYR A 1 252 ? -7.444 -11.676 6.770 1.00 93.75 252 TYR A CA 1
ATOM 1958 C C . TYR A 1 252 ? -6.731 -12.536 5.728 1.00 93.75 252 TYR A C 1
ATOM 1960 O O . TYR A 1 252 ? -5.509 -12.464 5.597 1.00 93.75 252 TYR A O 1
ATOM 1968 N N . VAL A 1 253 ? -7.491 -13.332 4.971 1.00 93.75 253 VAL A N 1
ATOM 1969 C CA . VAL A 1 253 ? -6.934 -14.206 3.933 1.00 93.75 253 VAL A CA 1
ATOM 1970 C C . VAL A 1 253 ? -6.229 -13.377 2.862 1.00 93.75 253 VAL A C 1
ATOM 1972 O O . VAL A 1 253 ? -5.079 -13.668 2.536 1.00 93.75 253 VAL A O 1
ATOM 1975 N N . LEU A 1 254 ? -6.871 -12.318 2.361 1.00 90.94 254 LEU A N 1
ATOM 1976 C CA . LEU A 1 254 ? -6.308 -11.457 1.319 1.00 90.94 254 LEU A CA 1
ATOM 1977 C C . LEU A 1 254 ? -5.034 -10.740 1.777 1.00 90.94 254 LEU A C 1
ATOM 1979 O O . LEU A 1 254 ? -4.061 -10.699 1.024 1.00 90.94 254 LEU A O 1
ATOM 1983 N N . LEU A 1 255 ? -5.010 -10.217 3.006 1.00 90.81 255 LEU A N 1
ATOM 1984 C CA . LEU A 1 255 ? -3.837 -9.540 3.557 1.00 90.81 255 LEU A CA 1
ATOM 1985 C C . LEU A 1 255 ? -2.683 -10.517 3.771 1.00 90.81 255 LEU A C 1
ATOM 1987 O O . LEU A 1 255 ? -1.586 -10.289 3.263 1.00 90.81 255 LEU A O 1
ATOM 1991 N N . ILE A 1 256 ? -2.921 -11.636 4.460 1.00 90.31 256 ILE A N 1
ATOM 1992 C CA . ILE A 1 256 ? -1.867 -12.618 4.742 1.00 90.31 256 ILE A CA 1
ATOM 1993 C C . ILE A 1 256 ? -1.314 -13.179 3.434 1.00 90.31 256 ILE A C 1
ATOM 1995 O O . ILE A 1 256 ? -0.100 -13.196 3.239 1.00 90.31 256 ILE A O 1
ATOM 1999 N N . GLN A 1 257 ? -2.177 -13.595 2.508 1.00 90.19 257 GLN A N 1
ATOM 2000 C CA . GLN A 1 257 ? -1.738 -14.155 1.235 1.00 90.19 257 GLN A CA 1
ATOM 2001 C C . GLN A 1 257 ? -1.007 -13.112 0.381 1.00 90.19 257 GLN A C 1
ATOM 2003 O O . GLN A 1 257 ? 0.082 -13.391 -0.126 1.00 90.19 257 GLN A O 1
ATOM 2008 N N . GLY A 1 258 ? -1.581 -11.916 0.231 1.00 84.62 258 GLY A N 1
ATOM 2009 C CA . GLY A 1 258 ? -1.034 -10.850 -0.606 1.00 84.62 258 GLY A CA 1
ATOM 2010 C C . GLY A 1 258 ? 0.361 -10.421 -0.161 1.00 84.62 258 GLY A C 1
ATOM 2011 O O . GLY A 1 258 ? 1.290 -10.403 -0.971 1.00 84.62 258 GLY A O 1
ATOM 2012 N N . TYR A 1 259 ? 0.535 -10.159 1.135 1.00 84.12 259 TYR A N 1
ATOM 2013 C CA . TYR A 1 259 ? 1.832 -9.778 1.694 1.00 84.12 259 TYR A CA 1
ATOM 2014 C C . TYR A 1 259 ? 2.836 -10.931 1.631 1.00 84.12 259 TYR A C 1
ATOM 2016 O O . TYR A 1 259 ? 3.970 -10.724 1.203 1.00 84.12 259 TYR A O 1
ATOM 2024 N N . THR A 1 260 ? 2.421 -12.158 1.967 1.00 85.38 260 THR A N 1
ATOM 2025 C CA . THR A 1 260 ? 3.311 -13.331 1.926 1.00 85.38 260 THR A CA 1
ATOM 2026 C C . THR A 1 260 ? 3.883 -13.554 0.528 1.00 85.38 260 THR A C 1
ATOM 2028 O O . THR A 1 260 ? 5.097 -13.696 0.375 1.00 85.38 260 THR A O 1
ATOM 2031 N N . ILE A 1 261 ? 3.039 -13.529 -0.511 1.00 83.12 261 ILE A N 1
ATOM 2032 C CA . ILE A 1 261 ? 3.473 -13.735 -1.901 1.00 83.12 261 ILE A CA 1
ATOM 2033 C C . ILE A 1 261 ? 4.492 -12.669 -2.317 1.00 83.12 261 ILE A C 1
ATOM 2035 O O . ILE A 1 261 ? 5.520 -13.005 -2.908 1.00 83.12 261 ILE A O 1
ATOM 2039 N N . GLN A 1 262 ? 4.246 -11.394 -2.004 1.00 79.50 262 GLN A N 1
ATOM 2040 C CA . GLN A 1 262 ? 5.148 -10.317 -2.417 1.00 79.50 262 GLN A CA 1
ATOM 2041 C C . GLN A 1 262 ? 6.461 -10.311 -1.629 1.00 79.50 262 GLN A C 1
ATOM 2043 O O . GLN A 1 262 ? 7.527 -10.177 -2.232 1.00 79.50 262 GLN A O 1
ATOM 2048 N N . CYS A 1 263 ? 6.421 -10.527 -0.311 1.00 77.19 263 CYS A N 1
ATOM 2049 C CA . CYS A 1 263 ? 7.626 -10.619 0.514 1.00 77.19 263 CYS A CA 1
ATOM 2050 C C . CYS A 1 263 ? 8.522 -11.783 0.070 1.00 77.19 263 CYS A C 1
ATOM 2052 O O . CYS A 1 263 ? 9.717 -11.585 -0.159 1.00 77.19 263 CYS A O 1
ATOM 2054 N N . LEU A 1 264 ? 7.951 -12.977 -0.131 1.00 80.38 264 LEU A N 1
ATOM 2055 C CA . LEU A 1 264 ? 8.702 -14.135 -0.630 1.00 80.38 264 LEU A CA 1
ATOM 2056 C C . LEU A 1 264 ? 9.236 -13.899 -2.044 1.00 80.38 264 LEU A C 1
ATOM 2058 O O . LEU A 1 264 ? 10.350 -14.303 -2.367 1.00 80.38 264 LEU A O 1
ATOM 2062 N N . SER A 1 265 ? 8.478 -13.198 -2.885 1.00 71.19 265 SER A N 1
ATOM 2063 C CA . SER A 1 265 ? 8.915 -12.884 -4.240 1.00 71.19 265 SER A CA 1
ATOM 2064 C C . SER A 1 265 ? 10.081 -11.890 -4.302 1.00 71.19 265 SER A C 1
ATOM 2066 O O . SER A 1 265 ? 10.797 -11.882 -5.305 1.00 71.19 265 SER A O 1
ATOM 2068 N N . LEU A 1 266 ? 10.261 -11.041 -3.290 1.00 73.06 266 LEU A N 1
ATOM 2069 C CA . LEU A 1 266 ? 11.375 -10.089 -3.197 1.00 73.06 266 LEU A CA 1
ATOM 2070 C C . LEU A 1 266 ? 12.602 -10.685 -2.495 1.00 73.06 266 LEU A C 1
ATOM 2072 O O . LEU A 1 266 ? 13.704 -10.142 -2.608 1.00 73.06 266 LEU A O 1
ATOM 2076 N N . TRP A 1 267 ? 12.436 -11.831 -1.830 1.00 76.94 267 TRP A N 1
ATOM 2077 C CA . TRP A 1 267 ? 13.488 -12.521 -1.090 1.00 76.94 267 TRP A CA 1
ATOM 2078 C C . TRP A 1 267 ? 14.783 -12.759 -1.884 1.00 76.94 267 TRP A C 1
ATOM 2080 O O . TRP A 1 267 ? 15.851 -12.515 -1.325 1.00 76.94 267 TRP A O 1
ATOM 2090 N N . PRO A 1 268 ? 14.767 -13.164 -3.172 1.00 71.62 268 PRO A N 1
ATOM 2091 C CA . PRO A 1 268 ? 16.008 -13.368 -3.922 1.00 71.62 268 PRO A CA 1
ATOM 2092 C C . PRO A 1 268 ? 16.846 -12.090 -4.076 1.00 71.62 268 PRO A C 1
ATOM 2094 O O . PRO A 1 268 ? 18.069 -12.135 -3.983 1.00 71.62 268 PRO A O 1
ATOM 2097 N N . ALA A 1 269 ? 16.205 -10.934 -4.274 1.00 68.81 269 ALA A N 1
ATOM 2098 C CA . ALA A 1 269 ? 16.911 -9.657 -4.391 1.00 68.81 269 ALA A CA 1
ATOM 2099 C C . ALA A 1 269 ? 17.521 -9.236 -3.045 1.00 68.81 269 ALA A C 1
ATOM 2101 O O . ALA A 1 269 ? 18.678 -8.813 -2.977 1.00 68.81 269 ALA A O 1
ATOM 2102 N N . VAL A 1 270 ? 16.755 -9.419 -1.968 1.00 70.88 270 VAL A N 1
ATOM 2103 C CA . VAL A 1 270 ? 17.189 -9.155 -0.591 1.00 70.88 270 VAL A CA 1
ATOM 2104 C C . VAL A 1 270 ? 18.340 -10.078 -0.180 1.00 70.88 270 VAL A C 1
ATOM 2106 O O . VAL A 1 270 ? 19.313 -9.617 0.414 1.00 70.88 270 VAL A O 1
ATOM 2109 N N . SER A 1 271 ? 18.282 -11.366 -0.522 1.00 71.31 271 SER A N 1
ATOM 2110 C CA . SER A 1 271 ? 19.296 -12.346 -0.124 1.00 71.31 271 SER A CA 1
ATOM 2111 C C . SER A 1 271 ? 20.632 -12.119 -0.830 1.00 71.31 271 SER A C 1
ATOM 2113 O O . SER A 1 271 ? 21.682 -12.189 -0.192 1.00 71.31 271 SER A O 1
ATOM 2115 N N . ILE A 1 272 ? 20.617 -11.756 -2.118 1.00 72.31 272 ILE A N 1
ATOM 2116 C CA . ILE A 1 272 ? 21.827 -11.373 -2.860 1.00 72.31 272 ILE A CA 1
ATOM 2117 C C . ILE A 1 272 ? 22.473 -10.143 -2.218 1.00 72.31 272 ILE A C 1
ATOM 2119 O O . ILE A 1 272 ? 23.688 -10.115 -2.004 1.00 72.31 272 ILE A O 1
ATOM 2123 N N . TRP A 1 273 ? 21.668 -9.134 -1.880 1.00 75.31 273 TRP A N 1
ATOM 2124 C CA . TRP A 1 273 ? 22.148 -7.953 -1.169 1.00 75.31 273 TRP A CA 1
ATOM 2125 C C . TRP A 1 273 ? 22.773 -8.312 0.183 1.00 75.31 273 TRP A C 1
ATOM 2127 O O . TRP A 1 273 ? 23.899 -7.900 0.470 1.00 75.31 273 TRP A O 1
ATOM 2137 N N . TRP A 1 274 ? 22.074 -9.122 0.979 1.00 77.38 274 TRP A N 1
ATOM 2138 C CA . TRP A 1 274 ? 22.523 -9.556 2.298 1.00 77.38 274 TRP A CA 1
ATOM 2139 C C . TRP A 1 274 ? 23.854 -10.304 2.223 1.00 77.38 274 TRP A C 1
ATOM 2141 O O . TRP A 1 274 ? 24.802 -9.960 2.928 1.00 77.38 274 TRP A O 1
ATOM 2151 N N . MET A 1 275 ? 23.974 -11.268 1.306 1.00 78.19 275 MET A N 1
ATOM 2152 C CA . MET A 1 275 ? 25.219 -12.009 1.094 1.00 78.19 275 MET A CA 1
ATOM 2153 C C . MET A 1 275 ? 26.380 -11.087 0.711 1.00 78.19 275 MET A C 1
ATOM 2155 O O . MET A 1 275 ? 27.492 -11.253 1.212 1.00 78.19 275 MET A O 1
ATOM 2159 N N . ASN A 1 276 ? 26.139 -10.090 -0.144 1.00 76.19 276 ASN A N 1
ATOM 2160 C CA . ASN A 1 276 ? 27.165 -9.115 -0.519 1.00 76.19 276 ASN A CA 1
ATOM 2161 C C . ASN A 1 276 ? 27.582 -8.234 0.667 1.00 76.19 276 ASN A C 1
ATOM 2163 O O . ASN A 1 276 ? 28.765 -7.917 0.812 1.00 76.19 276 ASN A O 1
ATOM 2167 N N . ARG A 1 277 ? 26.638 -7.863 1.538 1.00 76.88 277 ARG A N 1
ATOM 2168 C CA . ARG A 1 277 ? 26.929 -7.106 2.760 1.00 76.88 277 ARG A CA 1
ATOM 2169 C C . ARG A 1 277 ? 27.760 -7.928 3.744 1.00 76.88 277 ARG 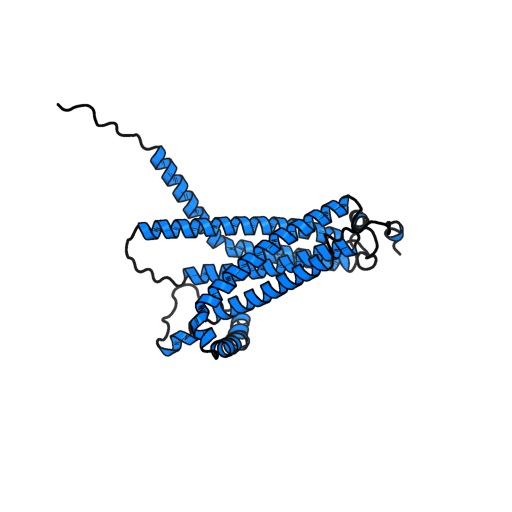A C 1
ATOM 2171 O O . ARG A 1 277 ? 28.760 -7.413 4.238 1.00 76.88 277 ARG A O 1
ATOM 2178 N N . MET A 1 278 ? 27.398 -9.191 3.964 1.00 80.44 278 MET A N 1
ATOM 2179 C CA . MET A 1 278 ? 28.130 -10.105 4.849 1.00 80.44 278 MET A CA 1
ATOM 2180 C C . MET A 1 278 ? 29.572 -10.322 4.384 1.00 80.44 278 MET A C 1
ATOM 2182 O O . MET A 1 278 ? 30.494 -10.207 5.183 1.00 80.44 278 MET A O 1
ATOM 2186 N N . LYS A 1 279 ? 29.795 -10.519 3.077 1.00 80.12 279 LYS A N 1
ATOM 2187 C CA . LYS A 1 279 ? 31.151 -10.625 2.506 1.00 80.12 279 LYS A CA 1
ATOM 2188 C C . LYS A 1 279 ? 31.998 -9.370 2.742 1.00 80.12 279 LYS A C 1
ATOM 2190 O O . LYS A 1 279 ? 33.204 -9.467 2.948 1.00 80.12 279 LYS A O 1
ATOM 2195 N N . LYS A 1 280 ? 31.383 -8.182 2.711 1.00 74.88 280 LYS A N 1
ATOM 2196 C CA . LYS A 1 280 ? 32.088 -6.913 2.949 1.00 74.88 280 LYS A CA 1
ATOM 2197 C C . LYS A 1 280 ? 32.474 -6.722 4.418 1.00 74.88 280 LYS A C 1
ATOM 2199 O O . LYS A 1 280 ? 33.518 -6.125 4.674 1.00 74.88 280 LYS A O 1
ATOM 2204 N N . LEU A 1 281 ? 31.639 -7.188 5.348 1.00 74.12 281 LEU A N 1
ATOM 2205 C CA . LEU A 1 281 ? 31.938 -7.168 6.783 1.00 74.12 281 LEU A CA 1
ATOM 2206 C C . LEU A 1 281 ? 33.101 -8.117 7.099 1.00 74.12 281 LEU A C 1
ATOM 2208 O O . LEU A 1 281 ? 34.105 -7.670 7.638 1.00 74.12 281 LEU A O 1
ATOM 2212 N N . ASP A 1 282 ? 33.038 -9.354 6.602 1.00 74.38 282 ASP A N 1
ATOM 2213 C CA . ASP A 1 282 ? 34.107 -10.352 6.762 1.00 74.38 282 ASP A CA 1
ATOM 2214 C C . ASP A 1 282 ? 35.460 -9.874 6.188 1.00 74.38 282 ASP A C 1
ATOM 2216 O O . ASP A 1 282 ? 36.520 -10.081 6.773 1.00 74.38 282 ASP A O 1
ATOM 2220 N N . SER A 1 283 ? 35.447 -9.143 5.067 1.00 72.12 283 SER A N 1
ATOM 2221 C CA . SER A 1 283 ? 36.666 -8.535 4.519 1.00 72.12 283 SER A CA 1
ATOM 2222 C C . SER A 1 283 ? 37.237 -7.397 5.376 1.00 72.12 283 SER A C 1
ATOM 2224 O O . SER A 1 283 ? 38.450 -7.206 5.344 1.00 72.12 283 SER A O 1
ATOM 2226 N N . HIS A 1 284 ? 36.414 -6.618 6.090 1.00 64.06 284 HIS A N 1
ATOM 2227 C CA . HIS A 1 284 ? 36.918 -5.562 6.982 1.00 64.06 284 HIS A CA 1
ATOM 2228 C C . HIS A 1 284 ? 37.549 -6.159 8.239 1.00 64.06 284 HIS A C 1
ATOM 2230 O O . HIS A 1 284 ? 38.616 -5.703 8.647 1.00 64.06 284 HIS A O 1
ATOM 2236 N N . ASP A 1 285 ? 36.949 -7.213 8.791 1.00 64.31 285 ASP A N 1
ATOM 2237 C CA . ASP A 1 285 ? 37.474 -7.900 9.974 1.00 64.31 285 ASP A CA 1
ATOM 2238 C C . ASP A 1 285 ? 38.849 -8.526 9.694 1.00 64.31 285 ASP A C 1
ATOM 2240 O O . ASP A 1 285 ? 39.767 -8.411 10.506 1.00 64.31 285 ASP A O 1
ATOM 2244 N N . ARG A 1 286 ? 39.057 -9.089 8.494 1.00 62.41 286 ARG A N 1
ATOM 2245 C CA . ARG A 1 286 ? 40.379 -9.597 8.079 1.00 62.41 286 ARG A CA 1
ATOM 2246 C C . ARG A 1 286 ? 41.438 -8.508 7.896 1.00 62.41 286 ARG A C 1
ATOM 2248 O O . ARG A 1 286 ? 42.607 -8.765 8.159 1.00 62.41 286 ARG A O 1
ATOM 2255 N N . VAL A 1 287 ? 41.058 -7.311 7.443 1.00 60.69 287 VAL A N 1
ATOM 2256 C C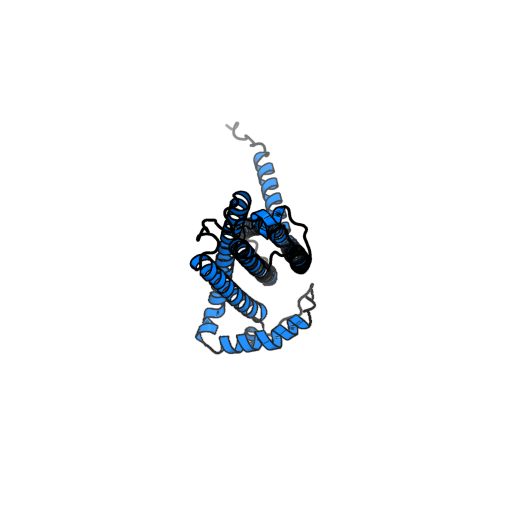A . VAL A 1 287 ? 41.990 -6.176 7.281 1.00 60.69 287 VAL A CA 1
ATOM 2257 C C . VAL A 1 287 ? 42.382 -5.584 8.638 1.00 60.69 287 VAL A C 1
ATOM 2259 O O . VAL A 1 287 ? 43.526 -5.178 8.816 1.00 60.69 287 VAL A O 1
ATOM 2262 N N . LEU A 1 288 ? 41.465 -5.574 9.607 1.00 60.69 288 LEU A N 1
ATOM 2263 C CA . LEU A 1 288 ? 41.730 -5.116 10.975 1.00 60.69 288 LEU A CA 1
ATOM 2264 C C . LEU A 1 288 ? 42.516 -6.140 11.811 1.00 60.69 288 LEU A C 1
ATOM 2266 O O . LEU A 1 288 ? 43.199 -5.752 12.754 1.00 60.69 288 LEU A O 1
ATOM 2270 N N . GLY A 1 289 ? 42.444 -7.427 11.459 1.00 56.88 289 GLY A N 1
ATOM 2271 C CA . GLY A 1 289 ? 43.217 -8.506 12.081 1.00 56.88 289 GLY A CA 1
ATOM 2272 C C . GLY A 1 289 ? 44.602 -8.756 11.469 1.00 56.88 289 GLY A C 1
ATOM 2273 O O . GLY A 1 289 ? 45.316 -9.636 11.948 1.00 56.88 289 GLY A O 1
ATOM 2274 N N . ALA A 1 290 ? 44.997 -8.029 10.417 1.00 52.62 290 ALA A N 1
ATOM 2275 C CA . ALA A 1 290 ? 46.321 -8.184 9.822 1.00 52.62 290 ALA A CA 1
ATOM 2276 C C . ALA A 1 290 ? 47.388 -7.522 10.721 1.00 52.62 290 ALA A C 1
ATOM 2278 O O . ALA A 1 290 ? 47.282 -6.322 10.996 1.00 52.62 290 ALA A O 1
ATOM 2279 N N . PRO A 1 291 ? 48.422 -8.254 11.183 1.00 52.03 291 PRO A N 1
ATOM 2280 C CA . PRO A 1 291 ? 49.513 -7.646 11.932 1.00 52.03 291 PRO A CA 1
ATOM 2281 C C . PRO A 1 291 ? 50.201 -6.593 11.055 1.00 52.03 291 PRO A C 1
ATOM 2283 O O . PRO A 1 291 ? 50.566 -6.861 9.909 1.00 52.03 291 PRO A O 1
ATOM 2286 N N . LYS A 1 292 ? 50.369 -5.375 11.586 1.00 51.16 292 LYS A N 1
ATOM 2287 C CA . LYS A 1 292 ? 51.267 -4.383 10.988 1.00 51.16 292 LYS A CA 1
ATOM 2288 C C . LYS A 1 292 ? 52.670 -4.975 11.034 1.00 51.16 292 LYS A C 1
ATOM 2290 O O . LYS A 1 292 ? 53.246 -5.085 12.110 1.00 51.16 292 LYS A O 1
ATOM 2295 N N . ASN A 1 293 ? 53.205 -5.365 9.882 1.00 53.31 293 ASN A N 1
ATOM 2296 C CA . ASN A 1 293 ? 54.618 -5.696 9.770 1.00 53.31 293 ASN A CA 1
ATOM 2297 C C . ASN A 1 293 ? 55.416 -4.404 9.996 1.00 53.31 293 ASN A C 1
ATOM 2299 O O . ASN A 1 293 ? 55.596 -3.609 9.076 1.00 53.31 293 ASN A O 1
ATOM 2303 N N . GLU A 1 294 ? 55.843 -4.178 11.238 1.00 50.53 294 GLU A N 1
ATOM 2304 C CA . GLU A 1 294 ? 56.917 -3.250 11.583 1.00 50.53 294 GLU A CA 1
ATOM 2305 C C . GLU A 1 294 ? 58.224 -3.799 11.000 1.00 50.53 294 GLU A C 1
ATOM 2307 O O . GLU A 1 294 ? 58.962 -4.539 11.642 1.00 50.53 294 GLU A O 1
ATOM 2312 N N . HIS A 1 295 ? 58.498 -3.457 9.746 1.00 55.00 295 HIS A N 1
ATOM 2313 C CA . HIS A 1 295 ? 59.842 -3.508 9.192 1.00 55.00 295 HIS A CA 1
ATOM 2314 C C . HIS A 1 295 ? 60.209 -2.100 8.748 1.00 55.00 295 HIS A C 1
ATOM 2316 O O . HIS A 1 295 ? 59.994 -1.742 7.601 1.00 55.00 295 HIS A O 1
ATOM 2322 N N . ASP A 1 296 ? 60.712 -1.315 9.700 1.00 53.47 296 ASP A N 1
ATOM 2323 C CA . ASP A 1 296 ? 61.673 -0.234 9.461 1.00 53.47 296 ASP A CA 1
ATOM 2324 C C . ASP A 1 296 ? 62.412 0.055 10.775 1.00 53.47 296 ASP A C 1
ATOM 2326 O O . ASP A 1 296 ? 62.200 1.045 11.471 1.00 53.47 296 ASP A O 1
ATOM 2330 N N . ALA A 1 297 ? 63.282 -0.883 11.141 1.00 52.38 297 ALA A N 1
ATOM 2331 C CA . ALA A 1 297 ? 64.385 -0.647 12.057 1.00 52.38 297 ALA A CA 1
ATOM 2332 C C . ALA A 1 297 ? 65.540 -1.558 11.632 1.00 52.38 297 ALA A C 1
ATOM 2334 O O . ALA A 1 297 ? 65.531 -2.754 11.917 1.00 52.38 297 ALA A O 1
ATOM 2335 N N . GLY A 1 298 ? 66.524 -0.997 10.929 1.00 50.81 298 GLY A N 1
ATOM 2336 C CA . GLY A 1 298 ? 67.817 -1.654 10.737 1.00 50.81 298 GLY A CA 1
ATOM 2337 C C . GLY A 1 298 ? 68.405 -1.516 9.339 1.00 50.81 298 GLY A C 1
ATOM 2338 O O . GLY A 1 298 ? 68.171 -2.355 8.477 1.00 50.81 298 GLY A O 1
ATOM 2339 N N . GLY A 1 299 ? 69.245 -0.499 9.170 1.00 46.50 299 GLY A N 1
ATOM 2340 C CA . GLY A 1 299 ? 70.136 -0.305 8.028 1.00 46.50 299 GLY A CA 1
ATOM 2341 C C . GLY A 1 299 ? 70.261 1.191 7.784 1.00 46.50 299 GLY A C 1
ATOM 2342 O O . GLY A 1 299 ? 69.295 1.809 7.362 1.00 46.50 299 GLY A O 1
ATOM 2343 N N . GLY A 1 300 ? 71.350 1.873 8.102 1.00 40.75 300 GLY A N 1
ATOM 2344 C CA . GLY A 1 300 ? 72.752 1.498 8.247 1.00 40.75 300 GLY A CA 1
ATOM 2345 C C . GLY A 1 300 ? 73.532 2.771 7.940 1.00 40.75 300 GLY A C 1
ATOM 2346 O O . GLY A 1 300 ? 73.097 3.487 7.009 1.00 40.75 300 GLY A O 1
#